Protein AF-A0A5Q4SBD9-F1 (afdb_monomer_lite)

Secondary structure (DSSP, 8-state):
-PPP-EEEEEEE-TT--HHHHHHHHHHHHHHTT--GGGEEEEEEEGGGTT-HHHHHHHHHHT--EEEE-HHHHHTS--SS--HHHHHHHS-S-HHHHHHHTTSPEEEEEEEE-SSEEEEEEEPPP--TT---SS------GGGG---------SS--TT--GGGGTTTSS----SS---TTPSPHHHHHHHHHHGGGTTSPP--HHHHHHHHHHHT--GGG----SSHHHHHHHHHHHS--SSEEEEESS-SHHHHHHHHTT---EEEE--TTTTTPPPGGGS-TT-SEEEEESSBTTTTB---HHHHGGG--TT-EEEEE---

Foldseek 3Di:
DPQWEKEKFKDFDAPDALCQRLVQVCVQCVLLVHDLQSYAEYFFAPVCQVRCNRVSNCVVSVHHYHHDHLVLLQPADFPQFDPVCCVPRNHRDGGRSRRCSVPFAWRAHWDDDPTMIMTMTTDDDPPPPDPDDDDDDDDDPPPPDDDDDDDDDPDDDLPDQPVVVCPPHPDDDPRDDDDPPPDPPVVVVVVVVCPVVVVDDDDCPVVLVVVCVVVVHDSVPDDDDPDVLVVLLCCLQPDPFAEEEEEPPANSSNVVSNVSSVYDYHYHYADVVVLSADQLVSDDPPGQEYEAEACGPPSSDHHDPVRQVSQDDPNHDYHYHDVD

Radius of gyration: 24.55 Å; chains: 1; bounding box: 45×55×68 Å

Sequence (324 aa):
MTRAELVVGVGARPGVPAEEVLGLIRRTLEEAGAAAGDVVELATLDTRADEPGITGAAARLGVPVRSYTAEALAKVPVPHPSTVSLTAVATGSVAEAAALVDGCELLVPKRKSASATCAVARRRPVDVTRASTNGAEPFTMAAMLPPTKHIENAGPDLRHHGDAEVRGLDLTDLAVNVRTGTPPEWLRRRIVASLGSLAAYPDGRSARTAVAGRHGLPEERVLLTAGAAEAFVLIARALPIRRPVVVHPQFTEPEAALRAAGHEVGRVVLSPEDGFRLDPAAVPEDADLVVVGNPTNPTSVLHPAGVLEQLARPGRTLVVDEAF

pLDDT: mean 84.62, std 18.7, range [29.02, 98.69]

Structure (mmCIF, N/CA/C/O backbone):
data_AF-A0A5Q4SBD9-F1
#
_entry.id   AF-A0A5Q4SBD9-F1
#
loop_
_atom_site.group_PDB
_atom_site.id
_atom_site.type_symbol
_atom_site.label_atom_id
_atom_site.label_alt_id
_atom_site.label_comp_id
_atom_site.label_asym_id
_atom_site.label_entity_id
_atom_site.label_seq_id
_atom_site.pdbx_PDB_ins_code
_atom_site.Cartn_x
_atom_site.Cartn_y
_atom_site.Cartn_z
_atom_site.occupancy
_atom_site.B_iso_or_equiv
_atom_site.auth_seq_id
_atom_site.auth_comp_id
_atom_site.auth_asym_id
_atom_site.auth_atom_id
_atom_site.pdbx_PDB_model_num
ATOM 1 N N . MET A 1 1 ? 4.901 -11.567 -36.649 1.00 40.47 1 MET A N 1
ATOM 2 C CA . MET A 1 1 ? 5.548 -10.240 -36.621 1.00 40.47 1 MET A CA 1
ATOM 3 C C . MET A 1 1 ? 5.037 -9.533 -35.383 1.00 40.47 1 MET A C 1
ATOM 5 O O . MET A 1 1 ? 3.831 -9.361 -35.269 1.00 40.47 1 MET A O 1
ATOM 9 N N . THR A 1 2 ? 5.905 -9.256 -34.413 1.00 49.88 2 THR A N 1
ATOM 10 C CA . THR A 1 2 ? 5.555 -8.446 -33.240 1.00 49.88 2 THR A CA 1
ATOM 11 C C . THR A 1 2 ? 5.172 -7.052 -33.724 1.00 49.88 2 THR A C 1
ATOM 13 O O . THR A 1 2 ? 5.904 -6.439 -34.500 1.00 49.88 2 THR A O 1
ATOM 16 N N . ARG A 1 3 ? 3.977 -6.595 -33.351 1.00 59.56 3 ARG A N 1
ATOM 17 C CA . ARG A 1 3 ? 3.486 -5.263 -33.708 1.00 59.56 3 ARG A CA 1
ATOM 18 C C . ARG A 1 3 ? 4.388 -4.223 -33.042 1.00 59.56 3 ARG A C 1
ATOM 20 O O . ARG A 1 3 ? 4.746 -4.401 -31.881 1.00 59.56 3 ARG A O 1
ATOM 27 N N . ALA A 1 4 ? 4.791 -3.183 -33.768 1.00 64.81 4 ALA A N 1
ATOM 28 C CA . ALA A 1 4 ? 5.546 -2.092 -33.164 1.00 64.81 4 ALA A CA 1
ATOM 29 C C . ALA A 1 4 ? 4.630 -1.347 -32.185 1.00 64.81 4 ALA A C 1
ATOM 31 O O . ALA A 1 4 ? 3.551 -0.921 -32.579 1.00 64.81 4 ALA A O 1
ATOM 32 N N . GLU A 1 5 ? 5.044 -1.211 -30.926 1.00 88.00 5 GLU A N 1
ATOM 33 C CA . GLU A 1 5 ? 4.300 -0.434 -29.934 1.00 88.00 5 GLU A CA 1
ATOM 34 C C . GLU A 1 5 ? 4.759 1.026 -29.980 1.00 88.00 5 GLU A C 1
ATOM 36 O O . GLU A 1 5 ? 5.912 1.340 -29.653 1.00 88.00 5 GLU A O 1
ATOM 41 N N . LEU A 1 6 ? 3.868 1.916 -30.420 1.00 93.44 6 LEU A N 1
ATOM 42 C CA . LEU A 1 6 ? 4.141 3.342 -30.558 1.00 93.44 6 LEU A CA 1
ATOM 43 C C . LEU A 1 6 ? 3.428 4.160 -29.485 1.00 93.44 6 LEU A C 1
ATOM 45 O O . LEU A 1 6 ? 2.222 4.032 -29.271 1.00 93.44 6 LEU A O 1
ATOM 49 N N . VAL A 1 7 ? 4.185 5.057 -28.865 1.00 95.12 7 VAL A N 1
ATOM 50 C CA . VAL A 1 7 ? 3.687 6.084 -27.952 1.00 95.12 7 VAL A CA 1
ATOM 51 C C . VAL A 1 7 ? 3.657 7.403 -28.706 1.00 95.12 7 VAL A C 1
ATOM 53 O O . VAL A 1 7 ? 4.641 7.795 -29.342 1.00 95.12 7 VAL A O 1
ATOM 56 N N . VAL A 1 8 ? 2.524 8.098 -28.641 1.00 96.56 8 VAL A N 1
ATOM 57 C CA . VAL A 1 8 ? 2.361 9.397 -29.297 1.00 96.56 8 VAL A CA 1
ATOM 58 C C . VAL A 1 8 ? 2.223 10.481 -28.241 1.00 96.56 8 VAL A C 1
ATOM 60 O O . VAL A 1 8 ? 1.203 10.580 -27.565 1.00 96.56 8 VAL A O 1
ATOM 63 N N . GLY A 1 9 ? 3.248 11.316 -28.105 1.00 96.25 9 GLY A N 1
ATOM 64 C CA . GLY A 1 9 ? 3.217 12.456 -27.202 1.00 96.25 9 GLY A CA 1
ATOM 65 C C . GLY A 1 9 ? 2.515 13.649 -27.843 1.00 96.25 9 GLY A C 1
ATOM 66 O O . GLY A 1 9 ? 2.856 14.049 -28.957 1.00 96.25 9 GLY A O 1
ATOM 67 N N . VAL A 1 10 ? 1.545 14.235 -27.145 1.00 95.50 10 VAL A N 1
ATOM 68 C CA . VAL A 1 10 ? 0.692 15.320 -27.634 1.00 95.50 10 VAL A CA 1
ATOM 69 C C . VAL A 1 10 ? 0.740 16.493 -26.662 1.00 95.50 10 VAL A C 1
ATOM 71 O O . VAL A 1 10 ? 0.522 16.340 -25.468 1.00 95.50 10 VAL A O 1
ATOM 74 N N . GLY A 1 11 ? 0.996 17.692 -27.177 1.00 92.38 11 GLY A N 1
ATOM 75 C CA . GLY A 1 11 ? 0.807 18.942 -26.441 1.00 92.38 11 GLY A CA 1
ATOM 76 C C . GLY A 1 11 ? -0.232 19.803 -27.144 1.00 92.38 11 GLY A C 1
ATOM 77 O O . GLY A 1 11 ? -0.138 19.973 -28.357 1.00 92.38 11 GLY A O 1
ATOM 78 N N . ALA A 1 12 ? -1.188 20.371 -26.413 1.00 90.69 12 ALA A N 1
ATOM 79 C CA . ALA A 1 12 ? -2.288 21.143 -26.989 1.00 90.69 12 ALA A CA 1
ATOM 80 C C . ALA A 1 12 ? -2.563 22.458 -26.249 1.00 90.69 12 ALA A C 1
ATOM 82 O O . ALA A 1 12 ? -2.338 22.587 -25.041 1.00 90.69 12 ALA A O 1
ATOM 83 N N . ARG A 1 13 ? -3.088 23.435 -26.994 1.00 88.25 13 ARG A N 1
ATOM 84 C CA . ARG A 1 13 ? -3.745 24.620 -26.434 1.00 88.25 13 ARG A CA 1
ATOM 85 C C . ARG A 1 13 ? -5.176 24.274 -25.994 1.00 88.25 13 ARG A C 1
ATOM 87 O O . ARG A 1 13 ? -5.779 23.401 -26.619 1.00 88.25 13 ARG A O 1
ATOM 94 N N . PRO A 1 14 ? -5.719 24.965 -24.974 1.00 88.25 14 PRO A N 1
ATOM 95 C CA . PRO A 1 14 ? -7.104 24.774 -24.557 1.00 88.25 14 PRO A CA 1
ATOM 96 C C . PRO A 1 14 ? -8.095 24.980 -25.707 1.00 88.25 14 PRO A C 1
ATOM 98 O O . PRO A 1 14 ? -7.971 25.946 -26.463 1.00 88.25 14 PRO A O 1
ATOM 101 N N . GLY A 1 15 ? -9.080 24.091 -25.819 1.00 87.75 15 GLY A N 1
ATOM 102 C CA . GLY A 1 15 ? -10.140 24.146 -26.824 1.00 87.75 15 GLY A CA 1
ATOM 103 C C . GLY A 1 15 ? -9.740 23.631 -28.208 1.00 87.75 15 GLY A C 1
ATOM 104 O O . GLY A 1 15 ? -10.431 23.935 -29.183 1.00 87.75 15 GLY A O 1
ATOM 105 N N . VAL A 1 16 ? -8.638 22.882 -28.338 1.00 92.94 16 VAL A N 1
ATOM 106 C CA . VAL A 1 16 ? -8.245 22.331 -29.643 1.00 92.94 16 VAL A CA 1
ATOM 107 C C . VAL A 1 16 ? -9.279 21.296 -30.125 1.00 92.94 16 VAL A C 1
ATOM 109 O O . VAL A 1 16 ? -9.681 20.422 -29.355 1.00 92.94 16 VAL A O 1
ATOM 112 N N . PRO A 1 17 ? -9.721 21.330 -31.395 1.00 95.62 17 PRO A N 1
ATOM 113 C CA . PRO A 1 17 ? -10.631 20.315 -31.916 1.00 95.62 17 PRO A CA 1
ATOM 114 C C . PRO A 1 17 ? -9.976 18.929 -31.989 1.00 95.62 17 PRO A C 1
ATOM 116 O O . PRO A 1 17 ? -8.844 18.787 -32.455 1.00 95.62 17 PRO A O 1
ATOM 119 N N . ALA A 1 18 ? -10.721 17.878 -31.632 1.00 94.81 18 ALA A N 1
ATOM 120 C CA . ALA A 1 18 ? -10.229 16.497 -31.701 1.00 94.81 18 ALA A CA 1
ATOM 121 C C . ALA A 1 18 ? -9.796 16.074 -33.115 1.00 94.81 18 ALA A C 1
ATOM 123 O O . ALA A 1 18 ? -8.831 15.329 -33.271 1.00 94.81 18 ALA A O 1
ATOM 124 N N . GLU A 1 19 ? -10.469 16.581 -34.151 1.00 93.88 19 GLU A N 1
ATOM 125 C CA . GLU A 1 19 ? -10.096 16.322 -35.548 1.00 93.88 19 GLU A CA 1
ATOM 126 C C . GLU A 1 19 ? -8.748 16.954 -35.923 1.00 93.88 19 GLU A C 1
ATOM 128 O O . GLU A 1 19 ? -7.995 16.380 -36.710 1.00 93.88 19 GLU A O 1
ATOM 133 N N . GLU A 1 20 ? -8.397 18.104 -35.334 1.00 95.56 20 GLU A N 1
ATOM 134 C CA . GLU A 1 20 ? -7.089 18.726 -35.558 1.00 95.56 20 GLU A CA 1
ATOM 135 C C . GLU A 1 20 ? -5.976 17.870 -34.943 1.00 95.56 20 GLU A C 1
ATOM 137 O O . GLU A 1 20 ? -4.979 17.580 -35.611 1.00 95.56 20 GLU A O 1
ATOM 142 N N . VAL A 1 21 ? -6.173 17.421 -33.697 1.00 96.38 21 VAL A N 1
ATOM 143 C CA . VAL A 1 21 ? -5.231 16.543 -32.987 1.00 96.38 21 VAL A CA 1
ATOM 144 C C . VAL A 1 21 ? -5.076 15.218 -33.731 1.00 96.38 21 VAL A C 1
ATOM 146 O O . VAL A 1 21 ? -3.958 14.818 -34.049 1.00 96.38 21 VAL A O 1
ATOM 149 N N . LEU A 1 22 ? -6.182 14.564 -34.091 1.00 94.69 22 LEU A N 1
ATOM 150 C CA . LEU A 1 22 ? -6.157 13.290 -34.808 1.00 94.69 22 LEU A CA 1
ATOM 151 C C . LEU A 1 22 ? -5.522 13.415 -36.197 1.00 94.69 22 LEU A C 1
ATOM 153 O O . LEU A 1 22 ? -4.744 12.550 -36.603 1.00 94.69 22 LEU A O 1
ATOM 157 N N . GLY A 1 23 ? -5.820 14.495 -36.922 1.00 94.94 23 GLY A N 1
ATOM 158 C CA . GLY A 1 23 ? -5.198 14.780 -38.210 1.00 94.94 23 GLY A CA 1
ATOM 159 C C . GLY A 1 23 ? -3.688 14.986 -38.087 1.00 94.94 23 GLY A C 1
ATOM 160 O O . GLY A 1 23 ? -2.934 14.500 -38.928 1.00 94.94 23 GLY A O 1
ATOM 161 N N . LEU A 1 24 ? -3.233 15.670 -37.032 1.00 96.50 24 LEU A N 1
ATOM 162 C CA . LEU A 1 24 ? -1.808 15.831 -36.749 1.00 96.50 24 LEU A CA 1
ATOM 163 C C . LEU A 1 24 ? -1.140 14.489 -36.418 1.00 96.50 24 LEU A C 1
ATOM 165 O O . LEU A 1 24 ? -0.073 14.206 -36.961 1.00 96.50 24 LEU A O 1
ATOM 169 N N . ILE A 1 25 ? -1.777 13.651 -35.595 1.00 96.81 25 ILE A N 1
ATOM 170 C CA . ILE A 1 25 ? -1.268 12.316 -35.247 1.00 96.81 25 ILE A CA 1
ATOM 171 C C . ILE A 1 25 ? -1.120 11.454 -36.504 1.00 96.81 25 ILE A C 1
ATOM 17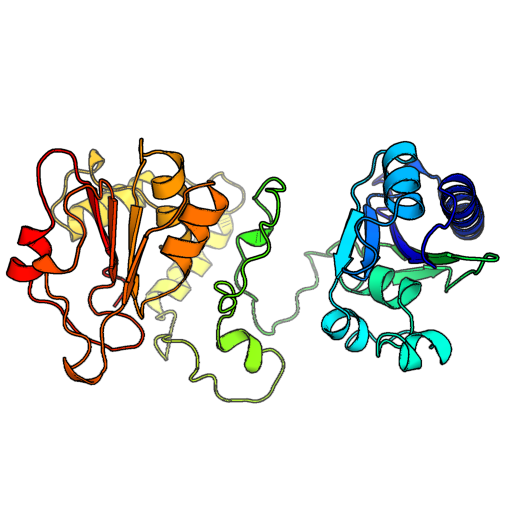3 O O . ILE A 1 25 ? -0.042 10.920 -36.743 1.00 96.81 25 ILE A O 1
ATOM 177 N N . ARG A 1 26 ? -2.160 11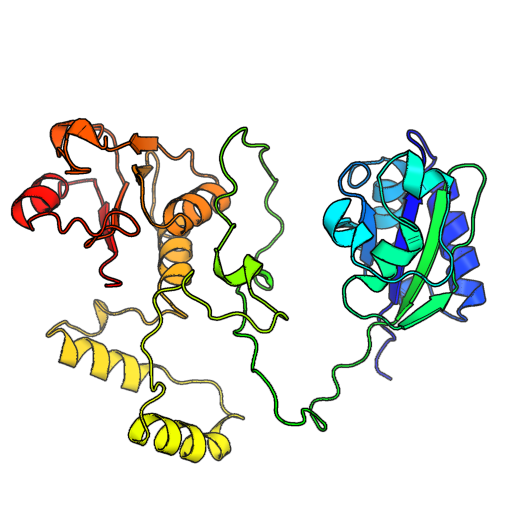.367 -37.346 1.00 94.88 26 ARG A N 1
ATOM 178 C CA . ARG A 1 26 ? -2.138 10.550 -38.574 1.00 94.88 26 ARG A CA 1
ATOM 179 C C . ARG A 1 26 ? -0.994 10.935 -39.508 1.00 94.88 26 ARG A C 1
ATOM 181 O O . ARG A 1 26 ? -0.218 10.065 -39.880 1.00 94.88 26 ARG A O 1
ATOM 188 N N . ARG A 1 27 ? -0.823 12.231 -39.792 1.00 95.56 27 ARG A N 1
ATOM 189 C CA . ARG A 1 27 ? 0.298 12.713 -40.620 1.00 95.56 27 ARG A CA 1
ATOM 190 C C . ARG A 1 27 ? 1.658 12.375 -40.008 1.00 95.56 27 ARG A C 1
ATOM 192 O O . ARG A 1 27 ? 2.570 11.969 -40.714 1.00 95.56 27 ARG A O 1
ATOM 199 N N . THR A 1 28 ? 1.788 12.507 -38.687 1.00 95.25 28 THR A N 1
ATOM 200 C CA . THR A 1 28 ? 3.054 12.214 -37.994 1.00 95.25 28 THR A CA 1
ATOM 201 C C . THR A 1 28 ? 3.366 10.708 -37.995 1.00 95.25 28 THR A C 1
ATOM 203 O O . THR A 1 28 ? 4.529 10.325 -38.080 1.00 95.25 28 THR A O 1
ATOM 206 N N . LEU A 1 29 ? 2.348 9.841 -37.946 1.00 93.62 29 LEU A N 1
ATOM 207 C CA . LEU A 1 29 ? 2.510 8.387 -38.088 1.00 93.62 29 LEU A CA 1
ATOM 208 C C . LEU A 1 29 ? 2.857 7.975 -39.522 1.00 93.62 29 LEU A C 1
ATOM 210 O O . LEU A 1 29 ? 3.700 7.101 -39.708 1.00 93.62 29 LEU A O 1
ATOM 214 N N . GLU A 1 30 ? 2.267 8.627 -40.526 1.00 92.56 30 GLU A N 1
ATOM 215 C CA . GLU A 1 30 ? 2.616 8.418 -41.937 1.00 92.56 30 GLU A CA 1
ATOM 216 C C . GLU A 1 30 ? 4.100 8.726 -42.193 1.00 92.56 30 GLU A C 1
ATOM 218 O O . GLU A 1 30 ? 4.786 7.932 -42.834 1.00 92.56 30 GLU A O 1
ATOM 223 N N . GLU A 1 31 ? 4.634 9.810 -41.613 1.00 91.75 31 GLU A N 1
ATOM 224 C CA . GLU A 1 31 ? 6.074 10.122 -41.650 1.00 91.75 31 GLU A CA 1
ATOM 225 C C . GLU A 1 31 ? 6.936 9.038 -40.979 1.00 91.75 31 GLU A C 1
ATOM 227 O O . GLU A 1 31 ? 8.060 8.784 -41.409 1.00 91.75 31 GLU A O 1
ATOM 232 N N . ALA A 1 32 ? 6.410 8.378 -39.942 1.00 87.75 32 ALA A N 1
ATOM 233 C CA . ALA A 1 32 ? 7.069 7.266 -39.260 1.00 87.75 32 ALA A CA 1
ATOM 234 C C . ALA A 1 32 ? 6.955 5.928 -40.020 1.00 87.75 32 ALA A C 1
ATOM 236 O O . ALA A 1 32 ? 7.507 4.924 -39.565 1.00 87.75 32 ALA A O 1
ATOM 237 N N . GLY A 1 33 ? 6.211 5.884 -41.135 1.00 89.94 33 GLY A N 1
ATOM 238 C CA . GLY A 1 33 ? 5.868 4.648 -41.841 1.00 89.94 33 GLY A CA 1
ATOM 239 C C . GLY A 1 33 ? 4.983 3.703 -41.018 1.00 89.94 33 GLY A C 1
ATOM 240 O O . GLY A 1 33 ? 5.061 2.489 -41.197 1.00 89.94 33 GLY A O 1
ATOM 241 N N . ALA A 1 34 ? 4.188 4.244 -40.091 1.00 90.12 34 ALA A N 1
ATOM 242 C CA . ALA A 1 34 ? 3.402 3.489 -39.120 1.00 90.12 34 ALA A CA 1
ATOM 243 C C . ALA A 1 34 ? 1.892 3.627 -39.342 1.00 90.12 34 ALA A C 1
ATOM 245 O O . ALA A 1 34 ? 1.401 4.649 -39.827 1.00 90.12 34 ALA A O 1
ATOM 246 N N . ALA A 1 35 ? 1.134 2.607 -38.937 1.00 88.50 35 ALA A N 1
ATOM 247 C CA . ALA A 1 35 ? -0.320 2.644 -38.979 1.00 88.50 35 ALA A CA 1
ATOM 248 C C . ALA A 1 35 ? -0.903 3.164 -37.657 1.00 88.50 35 ALA A C 1
ATOM 250 O O . ALA A 1 35 ? -0.328 2.991 -36.585 1.00 88.50 35 ALA A O 1
ATOM 251 N N . ALA A 1 36 ? -2.116 3.725 -37.708 1.00 86.81 36 ALA A N 1
ATOM 252 C CA . ALA A 1 36 ? -2.834 4.181 -36.512 1.00 86.81 36 ALA A CA 1
ATOM 253 C C . ALA A 1 36 ? -2.994 3.086 -35.444 1.00 86.81 36 ALA A C 1
ATOM 255 O O . ALA A 1 36 ? -2.982 3.378 -34.256 1.00 86.81 36 ALA A O 1
ATOM 256 N N . GLY A 1 37 ? -3.113 1.824 -35.863 1.00 86.06 37 GLY A N 1
ATOM 257 C CA . GLY A 1 37 ? -3.241 0.711 -34.931 1.00 86.06 37 GLY A CA 1
ATOM 258 C C . GLY A 1 37 ? -1.939 0.312 -34.225 1.00 86.06 37 GLY A C 1
ATOM 259 O O . GLY A 1 37 ? -1.996 -0.483 -33.296 1.00 86.06 37 GLY A O 1
ATOM 260 N N . ASP A 1 38 ? -0.783 0.824 -34.649 1.00 88.88 38 ASP A N 1
ATOM 261 C CA . ASP A 1 38 ? 0.497 0.598 -33.959 1.00 88.88 38 ASP A CA 1
ATOM 262 C C . ASP A 1 38 ? 0.644 1.506 -32.727 1.00 88.88 38 ASP A C 1
ATOM 264 O O . ASP A 1 38 ? 1.528 1.306 -31.896 1.00 88.88 38 ASP A O 1
ATOM 268 N N . VAL A 1 39 ? -0.245 2.494 -32.580 1.00 93.12 39 VAL A N 1
ATOM 269 C CA . VAL A 1 39 ? -0.323 3.340 -31.391 1.00 93.12 39 VAL A CA 1
ATOM 270 C C . VAL A 1 39 ? -0.932 2.549 -30.242 1.00 93.12 39 VAL A C 1
ATOM 272 O O . VAL A 1 39 ? -2.010 1.976 -30.379 1.00 93.12 39 VAL A O 1
ATOM 275 N N . VAL A 1 40 ? -0.253 2.556 -29.098 1.00 93.19 40 VAL A N 1
ATOM 276 C CA . VAL A 1 40 ? -0.727 1.898 -27.874 1.00 93.19 40 VAL A CA 1
ATOM 277 C C . VAL A 1 40 ? -1.239 2.886 -26.833 1.00 93.19 40 VAL A C 1
ATOM 279 O O . VAL A 1 40 ? -2.044 2.501 -25.992 1.00 93.19 40 VAL A O 1
ATOM 282 N N . GLU A 1 41 ? -0.819 4.153 -26.896 1.00 94.19 41 GLU A N 1
ATOM 283 C CA . GLU A 1 41 ? -1.276 5.216 -25.994 1.00 94.19 41 GLU A CA 1
ATOM 284 C C . GLU A 1 41 ? -0.976 6.618 -26.548 1.00 94.19 41 GLU A C 1
ATOM 286 O O . GLU A 1 41 ? -0.042 6.811 -27.338 1.00 94.19 41 GLU A O 1
ATOM 291 N N . LEU A 1 42 ? -1.756 7.605 -26.094 1.00 96.44 42 LEU A N 1
ATOM 292 C CA . LEU A 1 42 ? -1.403 9.020 -26.202 1.00 96.44 42 LEU A CA 1
ATOM 293 C C . LEU A 1 42 ? -0.821 9.503 -24.874 1.00 96.44 42 LEU A C 1
ATOM 295 O O . LEU A 1 42 ? -1.408 9.255 -23.828 1.00 96.44 42 LEU A O 1
ATOM 299 N N . ALA A 1 43 ? 0.288 10.232 -24.910 1.00 95.31 43 ALA A N 1
ATOM 300 C CA . ALA A 1 43 ? 0.955 10.772 -23.731 1.00 95.31 43 ALA A CA 1
ATOM 301 C C . ALA A 1 43 ? 0.880 12.309 -23.707 1.00 95.31 43 ALA A C 1
ATOM 303 O O . ALA A 1 43 ? 1.091 12.949 -24.734 1.00 95.31 43 ALA A O 1
ATOM 304 N N . THR A 1 44 ? 0.596 12.933 -22.563 1.00 95.06 44 THR A N 1
ATOM 305 C CA . THR A 1 44 ? 0.474 14.403 -22.450 1.00 95.06 44 THR A CA 1
ATOM 306 C C . THR A 1 44 ? 0.873 14.927 -21.062 1.00 95.06 44 THR A C 1
ATOM 308 O O . THR A 1 44 ? 1.229 14.162 -20.167 1.00 95.06 44 THR A O 1
ATOM 311 N N . LEU A 1 45 ? 0.829 16.247 -20.882 1.00 90.44 45 LEU A N 1
ATOM 312 C CA . LEU A 1 45 ? 0.931 16.918 -19.585 1.00 90.44 45 LEU A CA 1
ATOM 313 C C . LEU A 1 45 ? -0.371 16.729 -18.783 1.00 90.44 45 LEU A C 1
ATOM 315 O O . LEU A 1 45 ? -1.456 16.836 -19.349 1.00 90.44 45 LEU A O 1
ATOM 319 N N . ASP A 1 46 ? -0.269 16.506 -17.475 1.00 88.00 46 ASP A N 1
ATOM 320 C CA . ASP A 1 46 ? -1.384 16.362 -16.518 1.00 88.00 46 ASP A CA 1
ATOM 321 C C . ASP A 1 46 ? -2.491 17.413 -16.667 1.00 88.00 46 ASP A C 1
ATOM 323 O O . ASP A 1 46 ? -3.652 17.066 -16.865 1.00 88.00 46 ASP A O 1
ATOM 327 N N . THR A 1 47 ? -2.140 18.695 -16.731 1.00 86.44 47 THR A N 1
ATOM 328 C CA . THR A 1 47 ? -3.089 19.803 -16.932 1.00 86.44 47 THR A CA 1
ATOM 329 C C . THR A 1 47 ? -3.774 19.800 -18.307 1.00 86.44 47 THR A C 1
ATOM 331 O O . THR A 1 47 ? -4.543 20.711 -18.621 1.00 86.44 47 THR A O 1
ATOM 334 N N . ARG A 1 48 ? -3.459 18.835 -19.176 1.00 86.50 48 ARG A N 1
ATOM 335 C CA . ARG A 1 48 ? -4.057 18.616 -20.502 1.00 86.50 48 ARG A CA 1
ATOM 336 C C . ARG A 1 48 ? -4.612 17.199 -20.668 1.00 86.50 48 ARG A C 1
ATOM 338 O O . ARG A 1 48 ? -5.031 16.866 -21.773 1.00 86.50 48 ARG A O 1
ATOM 345 N N . ALA A 1 49 ? -4.628 16.380 -19.615 1.00 84.94 49 ALA A N 1
ATOM 346 C CA . ALA A 1 49 ? -5.135 15.009 -19.669 1.00 84.94 49 ALA A CA 1
ATOM 347 C C . ALA A 1 49 ? -6.607 14.958 -20.113 1.00 84.94 49 ALA A C 1
ATOM 349 O O . ALA A 1 49 ? -6.962 14.144 -20.963 1.00 84.94 49 ALA A O 1
ATOM 350 N N . ASP A 1 50 ? -7.417 15.896 -19.611 1.00 88.31 50 ASP A N 1
ATOM 351 C CA . ASP A 1 50 ? -8.856 15.986 -19.884 1.00 88.31 50 ASP A CA 1
ATOM 352 C C . ASP A 1 50 ? -9.216 16.935 -21.038 1.00 88.31 50 ASP A C 1
ATOM 354 O O . ASP A 1 50 ? -10.394 17.192 -21.292 1.00 88.31 50 ASP A O 1
ATOM 358 N N . GLU A 1 51 ? -8.228 17.464 -21.769 1.00 93.81 51 GLU A N 1
ATOM 359 C CA . GLU A 1 51 ? -8.481 18.361 -22.899 1.00 93.81 51 GLU A CA 1
ATOM 360 C C . GLU A 1 51 ? -9.360 17.645 -23.949 1.00 93.81 51 GLU A C 1
ATOM 362 O O . GLU A 1 51 ? -8.930 16.615 -24.487 1.00 93.81 51 GLU A O 1
ATOM 367 N N . PRO A 1 52 ? -10.560 18.165 -24.296 1.00 91.81 52 PRO A N 1
ATOM 368 C CA . PRO A 1 52 ? -11.511 17.475 -25.176 1.00 91.81 52 PRO A CA 1
ATOM 369 C C . PRO A 1 52 ? -10.933 17.073 -26.536 1.00 91.81 52 PRO A C 1
ATOM 371 O O . PRO A 1 52 ? -11.320 16.054 -27.114 1.00 91.81 52 PRO A O 1
ATOM 374 N N . GLY A 1 53 ? -9.982 17.853 -27.056 1.00 93.50 53 GLY A N 1
ATOM 375 C CA . GLY A 1 53 ? -9.276 17.510 -28.284 1.00 93.50 53 GLY A CA 1
ATOM 376 C C . GLY A 1 53 ? -8.371 16.284 -28.161 1.00 93.50 53 GLY A C 1
ATOM 377 O O . GLY A 1 53 ? -8.302 15.481 -29.091 1.00 93.50 53 GLY A O 1
ATOM 378 N N . ILE A 1 54 ? -7.703 16.104 -27.018 1.00 94.44 54 ILE A N 1
ATOM 379 C CA . ILE A 1 54 ? -6.802 14.970 -26.766 1.00 94.44 54 ILE A CA 1
ATOM 380 C C . ILE A 1 54 ? -7.616 13.715 -26.450 1.00 94.44 54 ILE A C 1
ATOM 382 O O . ILE A 1 54 ? -7.432 12.687 -27.104 1.00 94.44 54 ILE A O 1
ATOM 386 N N . THR A 1 55 ? -8.565 13.804 -25.516 1.00 94.31 55 THR A N 1
ATOM 387 C CA . THR A 1 55 ? -9.436 12.675 -25.149 1.00 94.31 55 THR A CA 1
ATOM 388 C C . THR A 1 55 ? -10.294 12.221 -26.332 1.00 94.31 55 THR A C 1
ATOM 390 O O . THR A 1 55 ? -10.421 11.024 -26.593 1.00 94.31 55 THR A O 1
ATOM 393 N N . GLY A 1 56 ? -10.803 13.164 -27.131 1.00 93.38 56 GLY A N 1
ATOM 394 C CA . GLY A 1 56 ? -11.557 12.874 -28.348 1.00 93.38 56 GLY A CA 1
ATOM 395 C C . GLY A 1 56 ? -10.728 12.223 -29.462 1.00 93.38 56 GLY A C 1
ATOM 396 O O . GLY A 1 56 ? -11.276 11.427 -30.232 1.00 93.38 56 GLY A O 1
ATOM 397 N N . ALA A 1 57 ? -9.431 12.529 -29.567 1.00 95.19 57 ALA A N 1
ATOM 398 C CA . ALA A 1 57 ? -8.524 11.856 -30.499 1.00 95.19 57 ALA A CA 1
ATOM 399 C C . ALA A 1 57 ? -8.156 10.445 -30.011 1.00 95.19 57 ALA A C 1
ATOM 401 O O . ALA A 1 57 ? -8.201 9.501 -30.800 1.00 95.19 57 ALA A O 1
ATOM 402 N N . ALA A 1 58 ? -7.877 10.287 -28.712 1.00 93.31 58 ALA A N 1
ATOM 403 C CA . ALA A 1 58 ? -7.590 8.997 -28.082 1.00 93.31 58 ALA A CA 1
ATOM 404 C C . ALA A 1 58 ? -8.755 8.009 -28.248 1.00 93.31 58 ALA A C 1
ATOM 406 O O . ALA A 1 58 ? -8.558 6.879 -28.692 1.00 93.31 58 ALA A O 1
ATOM 407 N N . ALA A 1 59 ? -9.987 8.473 -28.011 1.00 92.62 59 ALA A N 1
ATOM 408 C CA . ALA A 1 59 ? -11.198 7.676 -28.189 1.00 92.62 59 ALA A CA 1
ATOM 409 C C . ALA A 1 59 ? -11.375 7.176 -29.635 1.00 92.62 59 ALA A C 1
ATOM 411 O O . ALA A 1 59 ? -11.747 6.025 -29.847 1.00 92.62 59 ALA A O 1
ATOM 412 N N . ARG A 1 60 ? -11.064 8.008 -30.641 1.00 94.00 60 ARG A N 1
ATOM 413 C CA . ARG A 1 60 ? -11.124 7.619 -32.065 1.00 94.00 60 ARG A CA 1
ATOM 414 C C . ARG A 1 60 ? -10.021 6.636 -32.468 1.00 94.00 60 ARG A C 1
ATOM 416 O O . ARG A 1 60 ? -10.204 5.891 -33.426 1.00 94.00 60 ARG A O 1
ATOM 423 N N . LEU A 1 61 ? -8.884 6.658 -31.774 1.00 89.50 61 LEU A N 1
ATOM 424 C CA . LEU A 1 61 ? -7.783 5.708 -31.957 1.00 89.50 61 LEU A CA 1
ATOM 425 C C . LEU A 1 61 ? -7.981 4.416 -31.146 1.00 89.50 61 LEU A C 1
ATOM 427 O O . LEU A 1 61 ? -7.329 3.420 -31.440 1.00 89.50 61 LEU A O 1
ATOM 431 N N . GLY A 1 62 ? -8.888 4.415 -30.163 1.00 92.31 62 GLY A N 1
ATOM 432 C CA . GLY A 1 62 ? -9.137 3.273 -29.282 1.00 92.31 62 GLY A CA 1
ATOM 433 C C . GLY A 1 62 ? -8.021 3.036 -28.261 1.00 92.31 62 GLY A C 1
ATOM 434 O O . GLY A 1 62 ? -7.822 1.900 -27.838 1.00 92.31 62 GLY A O 1
ATOM 435 N N . VAL A 1 63 ? -7.286 4.086 -27.884 1.00 93.25 63 VAL A N 1
ATOM 436 C CA . VAL A 1 63 ? -6.116 4.008 -26.992 1.00 93.25 63 VAL A CA 1
ATOM 437 C C . VAL A 1 63 ? -6.310 4.880 -25.747 1.00 93.25 63 VAL A C 1
ATOM 439 O O . VAL A 1 63 ? -7.035 5.876 -25.810 1.00 93.25 63 VAL A O 1
ATOM 442 N N . PRO A 1 64 ? -5.682 4.543 -24.607 1.00 93.19 64 PRO A N 1
ATOM 443 C CA . PRO A 1 64 ? -5.725 5.377 -23.410 1.00 93.19 64 PRO A CA 1
ATOM 444 C C . PRO A 1 64 ? -4.938 6.687 -23.577 1.00 93.19 64 PRO A C 1
ATOM 446 O O . PRO A 1 64 ? -4.018 6.785 -24.394 1.00 93.19 64 PRO A O 1
ATOM 449 N N . VAL A 1 65 ? -5.280 7.675 -22.744 1.00 93.06 65 VAL A N 1
ATOM 450 C CA . VAL A 1 65 ? -4.449 8.860 -22.495 1.00 93.06 65 VAL A CA 1
ATOM 451 C C . VAL A 1 65 ? -3.664 8.630 -21.209 1.00 93.06 65 VAL A C 1
ATOM 453 O O . VAL A 1 65 ? -4.249 8.366 -20.159 1.00 93.06 65 VAL A O 1
ATOM 456 N N . ARG A 1 66 ? -2.343 8.747 -21.286 1.00 93.62 66 ARG A N 1
ATOM 457 C CA . ARG A 1 66 ? -1.431 8.783 -20.147 1.00 93.62 66 ARG A CA 1
ATOM 458 C C . ARG A 1 66 ? -0.958 10.217 -19.940 1.00 93.62 66 ARG A C 1
ATOM 460 O O . ARG A 1 66 ? -0.624 10.917 -20.894 1.00 93.62 66 ARG A O 1
ATOM 467 N N . SER A 1 67 ? -0.922 10.661 -18.693 1.00 89.88 67 SER A N 1
ATOM 468 C CA . SER A 1 67 ? -0.498 12.013 -18.352 1.00 89.88 67 SER A CA 1
ATOM 469 C C . SER A 1 67 ? 0.663 12.017 -17.373 1.00 89.88 67 SER A C 1
ATOM 471 O O . SER A 1 67 ? 0.734 11.168 -16.487 1.00 89.88 67 SER A O 1
ATOM 473 N N . TYR A 1 68 ? 1.535 13.008 -17.507 1.00 87.56 68 TYR A N 1
ATOM 474 C CA . TYR A 1 68 ? 2.722 13.181 -16.677 1.00 87.56 68 TYR A CA 1
ATOM 475 C C . TYR A 1 68 ? 2.772 14.593 -16.103 1.00 87.56 68 TYR A C 1
ATOM 477 O O . TYR A 1 68 ? 2.305 15.538 -16.740 1.00 87.56 68 TYR A O 1
ATOM 485 N N . THR A 1 69 ? 3.366 14.745 -14.921 1.00 87.88 69 THR A N 1
ATOM 486 C CA . THR A 1 69 ? 3.543 16.062 -14.303 1.00 87.88 69 THR A CA 1
ATOM 487 C C . THR A 1 69 ? 4.555 16.903 -15.073 1.00 87.88 69 THR A C 1
ATOM 489 O O . THR A 1 69 ? 5.463 16.376 -15.724 1.00 87.88 69 THR A O 1
ATOM 492 N N . ALA A 1 70 ? 4.439 18.228 -14.971 1.00 82.12 70 ALA A N 1
ATOM 493 C CA . ALA A 1 70 ? 5.427 19.146 -15.542 1.00 82.12 70 ALA A CA 1
ATOM 494 C C . ALA A 1 70 ? 6.856 18.825 -15.065 1.00 82.12 70 ALA A C 1
ATOM 496 O O . ALA A 1 70 ? 7.791 18.852 -15.863 1.00 82.12 70 ALA A O 1
ATOM 497 N N . GLU A 1 71 ? 7.011 18.454 -13.790 1.00 78.50 71 GLU A N 1
ATOM 498 C CA . GLU A 1 71 ? 8.295 18.068 -13.201 1.00 78.50 71 GLU A CA 1
ATOM 499 C C . GLU A 1 71 ? 8.869 16.793 -13.837 1.00 78.50 71 GLU A C 1
ATOM 501 O O . GLU A 1 71 ? 10.046 16.758 -14.197 1.00 78.50 71 GLU A O 1
ATOM 506 N N . ALA A 1 72 ? 8.041 15.761 -14.036 1.00 78.69 72 ALA A N 1
ATOM 507 C CA . ALA A 1 72 ? 8.465 14.535 -14.705 1.00 78.69 72 ALA A CA 1
ATOM 508 C C . ALA A 1 72 ? 8.905 14.819 -16.149 1.00 78.69 72 ALA A C 1
ATOM 510 O O . ALA A 1 72 ? 9.969 14.373 -16.573 1.00 78.69 72 ALA A O 1
ATOM 511 N N . LEU A 1 73 ? 8.137 15.633 -16.883 1.00 85.44 73 LEU A N 1
ATOM 512 C CA . LEU A 1 73 ? 8.467 16.018 -18.257 1.00 85.44 73 LEU A CA 1
ATOM 513 C C . LEU A 1 73 ? 9.706 16.920 -18.355 1.00 85.44 73 LEU A C 1
ATOM 515 O O . LEU A 1 73 ? 10.371 16.926 -19.389 1.00 85.44 73 LEU A O 1
ATOM 519 N N . ALA A 1 74 ? 10.020 17.706 -17.324 1.00 80.50 74 ALA A N 1
ATOM 520 C CA . ALA A 1 74 ? 11.204 18.565 -17.299 1.00 80.50 74 ALA A CA 1
ATOM 521 C C . ALA A 1 74 ? 12.513 17.766 -17.165 1.00 80.50 74 ALA A C 1
ATOM 523 O O . ALA A 1 74 ? 13.551 18.212 -17.652 1.00 80.50 74 ALA A O 1
ATOM 524 N N . LYS A 1 75 ? 12.458 16.577 -16.549 1.00 80.44 75 LYS A N 1
ATOM 525 C CA . LYS A 1 75 ? 13.611 15.678 -16.366 1.00 80.44 75 LYS A CA 1
ATOM 526 C C . LYS A 1 75 ? 13.978 14.900 -17.635 1.00 80.44 75 LYS A C 1
ATOM 528 O O . LYS A 1 75 ? 15.062 14.327 -17.696 1.00 80.44 75 LYS A O 1
ATOM 533 N N . VAL A 1 76 ? 13.108 14.880 -18.648 1.00 81.75 76 VAL A N 1
ATOM 534 C CA . VAL A 1 76 ? 13.333 14.136 -19.895 1.00 81.75 76 VAL A CA 1
ATOM 535 C C . VAL A 1 76 ? 14.199 14.954 -20.861 1.00 81.75 76 VAL A C 1
ATOM 537 O O . VAL A 1 76 ? 13.776 16.031 -21.295 1.00 81.75 76 VAL A O 1
ATOM 540 N N . PRO A 1 77 ? 15.382 14.455 -21.272 1.00 76.81 77 PRO A N 1
ATOM 541 C CA . PRO A 1 77 ? 16.166 15.095 -22.319 1.00 76.81 77 PRO A CA 1
ATOM 542 C C . PRO A 1 77 ? 15.402 15.052 -23.643 1.00 76.81 77 PRO A C 1
ATOM 544 O O . PRO A 1 77 ? 15.145 13.983 -24.197 1.00 76.81 77 PRO A O 1
ATOM 547 N N . VAL A 1 78 ? 15.042 16.222 -24.167 1.00 78.31 78 VAL A N 1
ATOM 548 C CA . VAL A 1 78 ? 14.342 16.339 -25.451 1.00 78.31 78 VAL A CA 1
ATOM 549 C C . VAL A 1 78 ? 15.281 16.883 -26.527 1.00 78.31 78 VAL A C 1
ATOM 551 O O . VAL A 1 78 ? 15.977 17.870 -26.287 1.00 78.31 78 VAL A O 1
ATOM 554 N N . PRO A 1 79 ? 15.290 16.299 -27.737 1.00 71.75 79 PRO A N 1
ATOM 555 C CA . PRO A 1 79 ? 16.191 16.740 -28.799 1.00 71.75 79 PRO A CA 1
ATOM 556 C C . PRO A 1 79 ? 15.808 18.104 -29.394 1.00 71.75 79 PRO A C 1
ATOM 558 O O . PRO A 1 79 ? 16.669 18.779 -29.951 1.00 71.75 79 PRO A O 1
ATOM 561 N N . HIS A 1 80 ? 14.546 18.541 -29.257 1.00 67.25 80 HIS A N 1
ATOM 562 C CA . HIS A 1 80 ? 14.073 19.819 -29.809 1.00 67.25 80 HIS A CA 1
ATOM 563 C C . HIS A 1 80 ? 13.285 20.647 -28.781 1.00 67.25 80 HIS A C 1
ATOM 565 O O . HIS A 1 80 ? 12.047 20.713 -28.827 1.00 67.25 80 HIS A O 1
ATOM 571 N N . PRO A 1 81 ? 13.978 21.329 -27.855 1.00 65.62 81 PRO A N 1
ATOM 572 C CA . PRO A 1 81 ? 13.318 22.169 -26.868 1.00 65.62 81 PRO A CA 1
ATOM 573 C C . PRO A 1 81 ? 12.497 23.309 -27.510 1.00 65.62 81 PRO A C 1
ATOM 575 O O . PRO A 1 81 ? 12.716 23.743 -28.639 1.00 65.62 81 PRO A O 1
ATOM 578 N N . SER A 1 82 ? 11.497 23.781 -26.777 1.00 58.66 82 SER A N 1
ATOM 579 C CA . SER A 1 82 ? 10.468 24.749 -27.136 1.00 58.66 82 SER A CA 1
ATOM 580 C C . SER A 1 82 ? 10.439 25.818 -26.053 1.00 58.66 82 SER A C 1
ATOM 582 O O . SER A 1 82 ? 9.993 25.571 -24.933 1.00 58.66 82 SER A O 1
ATOM 584 N N . THR A 1 83 ? 10.876 27.027 -26.398 1.00 49.47 83 THR A N 1
ATOM 585 C CA . THR A 1 83 ? 10.882 28.183 -25.488 1.00 49.47 83 THR A CA 1
ATOM 586 C C . THR A 1 83 ? 9.487 28.496 -24.943 1.00 49.47 83 THR A C 1
ATOM 588 O O . THR A 1 83 ? 9.342 28.778 -23.763 1.00 49.47 83 THR A O 1
ATOM 591 N N . VAL A 1 84 ? 8.441 28.331 -25.760 1.00 58.06 84 VAL A N 1
ATOM 592 C CA . VAL A 1 84 ? 7.036 28.522 -25.353 1.00 58.06 84 VAL A CA 1
ATOM 593 C C . VAL A 1 84 ? 6.610 27.533 -24.258 1.00 58.06 84 VAL A C 1
ATOM 595 O O . VAL A 1 84 ? 5.872 27.902 -23.349 1.00 58.06 84 VAL A O 1
ATOM 598 N N . SER A 1 85 ? 7.074 26.282 -24.324 1.00 56.00 85 SER A N 1
ATOM 599 C CA . SER A 1 85 ? 6.760 25.253 -23.319 1.00 56.00 85 SER A CA 1
ATOM 600 C C . SER A 1 85 ? 7.563 25.460 -22.034 1.00 56.00 85 SER A C 1
ATOM 602 O O . SER A 1 85 ? 7.016 25.304 -20.945 1.00 56.00 85 SER A O 1
ATOM 604 N N . LEU A 1 86 ? 8.817 25.904 -22.160 1.00 50.62 86 LEU A N 1
ATOM 605 C CA . LEU A 1 86 ? 9.667 26.258 -21.023 1.00 50.62 86 LEU A CA 1
ATOM 606 C C . LEU A 1 86 ? 9.075 27.423 -20.224 1.00 50.62 86 LEU A C 1
ATOM 608 O O . LEU A 1 86 ? 9.067 27.380 -19.001 1.00 50.62 86 LEU A O 1
ATOM 612 N N . THR A 1 87 ? 8.524 28.437 -20.896 1.00 42.16 87 THR A N 1
ATOM 613 C CA . THR A 1 87 ? 7.913 29.591 -20.220 1.00 42.16 87 THR A CA 1
ATOM 614 C C . THR A 1 87 ? 6.541 29.276 -19.620 1.00 42.16 87 THR A C 1
ATOM 616 O O . THR A 1 87 ? 6.219 29.792 -18.557 1.00 42.16 87 THR A O 1
ATOM 619 N N . ALA A 1 88 ? 5.720 28.452 -20.279 1.00 53.09 88 ALA A N 1
ATOM 620 C CA . ALA A 1 88 ? 4.343 28.211 -19.840 1.00 53.09 88 ALA A CA 1
ATOM 621 C C . ALA A 1 88 ? 4.211 27.120 -18.766 1.00 53.09 88 ALA A C 1
ATOM 623 O O . ALA A 1 88 ? 3.318 27.198 -17.929 1.00 53.09 88 ALA A O 1
ATOM 624 N N . VAL A 1 89 ? 5.048 26.080 -18.830 1.00 55.19 89 VAL A N 1
ATOM 625 C CA . VAL A 1 89 ? 4.906 24.861 -18.011 1.00 55.19 89 VAL A CA 1
ATOM 626 C C . VAL A 1 89 ? 6.259 24.264 -17.602 1.00 55.19 89 VAL A C 1
ATOM 628 O O . VAL A 1 89 ? 6.328 23.093 -17.248 1.00 55.19 89 VAL A O 1
ATOM 631 N N . ALA A 1 90 ? 7.346 25.043 -17.679 1.00 54.81 90 ALA A N 1
ATOM 632 C CA . ALA A 1 90 ? 8.691 24.654 -17.240 1.00 54.81 90 ALA A CA 1
ATOM 633 C C . ALA A 1 90 ? 9.247 23.341 -17.841 1.00 54.81 90 ALA A C 1
ATOM 635 O O . ALA A 1 90 ? 10.171 22.754 -17.287 1.00 54.81 90 ALA A O 1
ATOM 636 N N . THR A 1 91 ? 8.748 22.896 -19.003 1.00 57.25 91 THR A N 1
ATOM 637 C CA . THR A 1 91 ? 9.289 21.736 -19.740 1.00 57.25 91 THR A CA 1
ATOM 638 C C . THR A 1 91 ? 9.839 22.140 -21.103 1.00 57.25 91 THR A C 1
ATOM 640 O O . THR A 1 91 ? 9.263 22.968 -21.813 1.00 57.25 91 THR A O 1
ATOM 643 N N . GLY A 1 92 ? 10.947 21.504 -21.499 1.00 56.75 92 GLY A N 1
ATOM 644 C CA . GLY A 1 92 ? 11.566 21.665 -22.809 1.00 56.75 92 GLY A CA 1
ATOM 645 C C . GLY A 1 92 ? 10.606 21.386 -23.965 1.00 56.75 92 GLY A C 1
ATOM 646 O O . GLY A 1 92 ? 10.687 22.055 -24.980 1.00 56.75 92 GLY A O 1
ATOM 647 N N . SER A 1 93 ? 9.671 20.441 -23.864 1.00 78.06 93 SER A N 1
ATOM 648 C CA . SER A 1 93 ? 8.725 20.126 -24.946 1.00 78.06 93 SER A CA 1
ATOM 649 C C . SER A 1 93 ? 7.687 19.135 -24.436 1.00 78.06 93 SER A C 1
ATOM 651 O O . SER A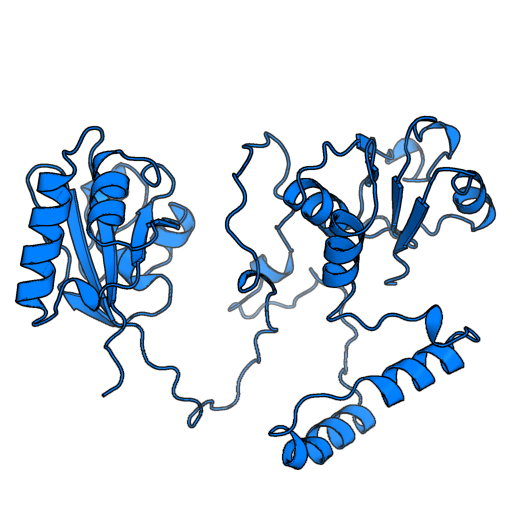 1 93 ? 8.044 17.991 -24.199 1.00 78.06 93 SER A O 1
ATOM 653 N N . VAL A 1 94 ? 6.411 19.520 -24.315 1.00 83.12 94 VAL A N 1
ATOM 654 C CA . VAL A 1 94 ? 5.368 18.591 -23.825 1.00 83.12 94 VAL A CA 1
ATOM 655 C C . VAL A 1 94 ? 5.273 17.346 -24.712 1.00 83.12 94 VAL A C 1
ATOM 657 O O . VAL A 1 94 ? 5.346 16.238 -24.202 1.00 83.12 94 VAL A O 1
ATOM 660 N N . ALA A 1 95 ? 5.180 17.514 -26.035 1.00 87.38 95 ALA A N 1
ATOM 661 C CA . ALA A 1 95 ? 5.005 16.391 -26.956 1.00 87.38 95 ALA A CA 1
ATOM 662 C C . ALA A 1 95 ? 6.201 15.423 -26.963 1.00 87.38 95 ALA A C 1
ATOM 664 O O . ALA A 1 95 ? 6.014 14.217 -26.882 1.00 87.38 95 ALA A O 1
ATOM 665 N N . GLU A 1 96 ? 7.438 15.921 -27.043 1.00 87.38 96 GLU A N 1
ATOM 666 C CA . GLU A 1 96 ? 8.609 15.029 -27.087 1.00 87.38 96 GLU A CA 1
ATOM 667 C C . GLU A 1 96 ? 8.927 14.442 -25.720 1.00 87.38 96 GLU A C 1
ATOM 669 O O . GLU A 1 96 ? 9.230 13.258 -25.651 1.00 87.38 96 GLU A O 1
ATOM 674 N N . ALA A 1 97 ? 8.820 15.230 -24.645 1.00 87.00 97 ALA A N 1
ATOM 675 C CA . ALA A 1 97 ? 9.053 14.720 -23.302 1.00 87.00 97 ALA A CA 1
ATOM 676 C C . ALA A 1 97 ? 8.043 13.620 -22.976 1.00 87.00 97 ALA A C 1
ATOM 678 O O . ALA A 1 97 ? 8.453 12.544 -22.562 1.00 87.00 97 ALA A O 1
ATOM 679 N N . ALA A 1 98 ? 6.753 13.847 -23.252 1.00 89.69 98 ALA A N 1
ATOM 680 C CA . ALA A 1 98 ? 5.698 12.872 -22.993 1.00 89.69 98 ALA A CA 1
ATOM 681 C C . ALA A 1 98 ? 5.869 11.587 -23.819 1.00 89.69 98 ALA A C 1
ATOM 683 O O . ALA A 1 98 ? 5.628 10.502 -23.304 1.00 89.69 98 ALA A O 1
ATOM 684 N N . ALA A 1 99 ? 6.331 11.687 -25.071 1.00 91.12 99 ALA A N 1
ATOM 685 C CA . ALA A 1 99 ? 6.633 10.510 -25.887 1.00 91.12 99 ALA A CA 1
ATOM 686 C C . ALA A 1 99 ? 7.858 9.720 -25.382 1.00 91.12 99 ALA A C 1
ATOM 688 O O . ALA A 1 99 ? 7.986 8.535 -25.676 1.00 91.12 99 ALA A O 1
ATOM 689 N N . LEU A 1 100 ? 8.774 10.370 -24.656 1.00 89.00 100 LEU A N 1
ATOM 690 C CA . LEU A 1 100 ? 10.077 9.822 -24.274 1.00 89.00 100 LEU A CA 1
ATOM 691 C C . LEU A 1 100 ? 10.195 9.395 -22.806 1.00 89.00 100 LEU A C 1
ATOM 693 O O . LEU A 1 100 ? 11.192 8.751 -22.485 1.00 89.00 100 LEU A O 1
ATOM 697 N N . VAL A 1 101 ? 9.223 9.722 -21.938 1.00 82.75 101 VAL A N 1
ATOM 698 C CA . VAL A 1 101 ? 9.319 9.517 -20.472 1.00 82.75 101 VAL A CA 1
ATOM 699 C C . VAL A 1 101 ? 9.800 8.114 -20.104 1.00 82.75 101 VAL A C 1
ATOM 701 O O . VAL A 1 101 ? 10.704 7.975 -19.286 1.00 82.75 101 VAL A O 1
ATOM 704 N N . ASP A 1 102 ? 9.267 7.084 -20.762 1.00 80.44 102 ASP A N 1
ATOM 705 C CA . ASP A 1 102 ? 9.551 5.681 -20.438 1.00 80.44 102 ASP A CA 1
ATOM 706 C C . ASP A 1 102 ? 10.772 5.118 -21.206 1.00 80.44 102 ASP A C 1
ATOM 708 O O . ASP A 1 102 ? 10.848 3.927 -21.503 1.00 80.44 102 ASP A O 1
ATOM 712 N N . GLY A 1 103 ? 11.726 5.970 -21.599 1.00 79.50 103 GLY A N 1
ATOM 713 C CA . GLY A 1 103 ? 12.948 5.548 -22.300 1.00 79.50 103 GLY A CA 1
ATOM 714 C C . GLY A 1 103 ? 12.713 5.066 -23.738 1.00 79.50 103 GLY A C 1
ATOM 715 O O . GLY A 1 103 ? 13.491 4.266 -24.270 1.00 79.50 103 GLY A O 1
ATOM 716 N N . CYS A 1 104 ? 11.632 5.533 -24.367 1.00 85.06 104 CYS A N 1
ATOM 717 C CA . CYS A 1 104 ? 11.295 5.208 -25.750 1.00 85.06 104 CYS A CA 1
ATOM 718 C C . CYS A 1 104 ? 12.321 5.785 -26.744 1.00 85.06 104 CYS A C 1
ATOM 720 O O . CYS A 1 104 ? 13.055 6.730 -26.461 1.00 85.06 104 CYS A O 1
ATOM 722 N N . GLU A 1 105 ? 12.373 5.216 -27.944 1.00 88.94 105 GLU A N 1
ATOM 723 C CA . GLU A 1 105 ? 13.171 5.736 -29.053 1.00 88.94 105 GLU A CA 1
ATOM 724 C C . GLU A 1 105 ? 12.337 6.725 -29.874 1.00 88.94 105 GLU A C 1
ATOM 726 O O . GLU A 1 105 ? 11.310 6.348 -30.434 1.00 88.94 105 GLU A O 1
ATOM 731 N N . LEU A 1 106 ? 12.769 7.984 -29.976 1.00 90.00 106 LEU A N 1
ATOM 732 C CA . LEU A 1 106 ? 12.078 8.974 -30.803 1.00 90.00 106 LEU A CA 1
ATOM 733 C C . LEU A 1 106 ? 12.179 8.596 -32.288 1.00 90.00 106 LEU A C 1
ATOM 735 O O . LEU A 1 106 ? 13.274 8.571 -32.842 1.00 90.00 106 LEU A O 1
ATOM 739 N N . LEU A 1 107 ? 11.038 8.366 -32.939 1.00 91.25 107 LEU A N 1
ATOM 740 C CA . LEU A 1 107 ? 10.970 8.109 -34.380 1.00 91.25 107 LEU A CA 1
ATOM 741 C C . LEU A 1 107 ? 10.737 9.396 -35.164 1.00 91.25 107 LEU A C 1
ATOM 743 O O . LEU A 1 107 ? 11.410 9.660 -36.157 1.00 91.25 107 LEU A O 1
ATOM 747 N N . VAL A 1 108 ? 9.776 10.203 -34.708 1.00 91.81 108 VAL A N 1
ATOM 748 C CA . VAL A 1 108 ? 9.426 11.472 -35.346 1.00 91.81 108 VAL A CA 1
ATOM 749 C C . VAL A 1 108 ? 9.436 12.573 -34.291 1.00 91.81 108 VAL A C 1
ATOM 751 O O . VAL A 1 108 ? 8.609 12.554 -33.373 1.00 91.81 108 VAL A O 1
ATOM 754 N N . PRO A 1 109 ? 10.357 13.546 -34.411 1.00 89.62 109 PRO A N 1
ATOM 755 C CA . PRO A 1 109 ? 10.373 14.725 -33.561 1.00 89.62 109 PRO A CA 1
ATOM 756 C C . PRO A 1 109 ? 9.114 15.573 -33.679 1.00 89.62 109 PRO A C 1
ATOM 758 O O . PRO A 1 109 ? 8.344 15.447 -34.632 1.00 89.62 109 PRO A O 1
ATOM 761 N N . LYS A 1 110 ? 8.953 16.516 -32.749 1.00 90.00 110 LYS A N 1
ATOM 762 C CA . LYS A 1 110 ? 7.754 17.353 -32.645 1.00 90.00 110 LYS A CA 1
ATOM 763 C C . LYS A 1 110 ? 7.333 17.968 -33.988 1.00 90.00 110 LYS A C 1
ATOM 765 O O . LYS A 1 110 ? 8.020 18.826 -34.542 1.00 90.00 110 LYS A O 1
ATOM 770 N N . ARG A 1 111 ? 6.143 17.604 -34.458 1.00 92.00 111 ARG A N 1
ATOM 771 C CA . ARG A 1 111 ? 5.369 18.308 -35.488 1.00 92.00 111 ARG A CA 1
ATOM 772 C C . ARG A 1 111 ? 4.352 19.223 -34.830 1.00 92.00 111 ARG A C 1
ATOM 774 O O . ARG A 1 111 ? 3.974 19.016 -33.678 1.00 92.00 111 ARG A O 1
ATOM 781 N N . LYS A 1 112 ? 3.934 20.266 -35.543 1.00 92.25 112 LYS A N 1
ATOM 782 C CA . LYS A 1 112 ? 3.021 21.294 -35.032 1.00 92.25 112 LYS A CA 1
ATOM 783 C C . LYS A 1 112 ? 1.840 21.466 -35.985 1.00 92.25 112 LYS A C 1
ATOM 785 O O . LYS A 1 112 ? 2.023 21.432 -37.199 1.00 92.25 112 LYS A O 1
ATOM 790 N N . SER A 1 113 ? 0.655 21.672 -35.432 1.00 91.00 113 SER A N 1
ATOM 791 C CA . SER A 1 113 ? -0.500 22.261 -36.108 1.00 91.00 113 SER A CA 1
ATOM 792 C C . SER A 1 113 ? -0.702 23.701 -35.615 1.00 91.00 113 SER A C 1
ATOM 794 O O . SER A 1 113 ? 0.200 24.281 -35.004 1.00 91.00 113 SER A O 1
ATOM 796 N N . ALA A 1 114 ? -1.871 24.293 -35.877 1.00 86.69 114 ALA A N 1
ATOM 797 C CA . ALA A 1 114 ? -2.203 25.628 -35.385 1.00 86.69 114 ALA A CA 1
ATOM 798 C C . ALA A 1 114 ? -2.265 25.675 -33.846 1.00 86.69 114 ALA A C 1
ATOM 800 O O . ALA A 1 114 ? -1.807 26.646 -33.233 1.00 86.69 114 ALA A O 1
ATOM 801 N N . SER A 1 115 ? -2.790 24.610 -33.232 1.00 89.50 115 SER A N 1
ATOM 802 C CA . SER A 1 115 ? -3.103 24.565 -31.801 1.00 89.50 115 SER A CA 1
ATOM 803 C C . SER A 1 115 ? -2.572 23.332 -31.065 1.00 89.50 115 SER A C 1
ATOM 805 O O . SER A 1 115 ? -2.722 23.255 -29.846 1.00 89.50 115 SER A O 1
ATOM 807 N N . ALA A 1 116 ? -1.919 22.391 -31.751 1.00 93.31 116 ALA A N 1
ATOM 808 C CA . ALA A 1 116 ? -1.366 21.180 -31.152 1.00 93.31 116 ALA A CA 1
ATOM 809 C C . ALA A 1 116 ? 0.048 20.856 -31.650 1.00 93.31 116 ALA A C 1
ATOM 811 O O . ALA A 1 116 ? 0.548 21.384 -32.643 1.00 93.31 116 ALA A O 1
ATOM 812 N N . THR A 1 117 ? 0.712 19.968 -30.924 1.00 93.25 117 THR A N 1
ATOM 813 C CA . THR A 1 117 ? 2.034 19.430 -31.222 1.00 93.25 117 THR A CA 1
ATOM 814 C C . THR A 1 117 ? 2.036 17.931 -30.970 1.00 93.25 117 THR A C 1
ATOM 816 O O . THR A 1 117 ? 1.363 17.476 -30.050 1.00 93.25 117 THR A O 1
ATOM 819 N N . CYS A 1 118 ? 2.761 17.176 -31.790 1.00 94.88 118 CYS A N 1
ATOM 820 C CA . CYS A 1 118 ? 2.765 15.715 -31.779 1.00 94.88 118 CYS A CA 1
ATOM 821 C C . CYS A 1 118 ? 4.185 15.192 -32.000 1.00 94.88 118 CYS A C 1
ATOM 823 O O . CYS A 1 118 ? 4.881 15.692 -32.882 1.00 94.88 118 CYS A O 1
ATOM 825 N N . ALA A 1 119 ? 4.605 14.189 -31.238 1.00 95.19 119 ALA A N 1
ATOM 826 C CA . ALA A 1 119 ? 5.843 13.443 -31.445 1.00 95.19 119 ALA A CA 1
ATOM 827 C C . ALA A 1 119 ? 5.551 11.941 -31.346 1.00 95.19 119 ALA A C 1
ATOM 829 O O . ALA A 1 119 ? 4.658 11.536 -30.603 1.00 95.19 119 ALA A O 1
ATOM 830 N N . VAL A 1 120 ? 6.290 11.121 -32.091 1.00 95.75 120 VAL A N 1
ATOM 831 C CA . VAL A 1 120 ? 6.089 9.663 -32.126 1.00 95.75 120 VAL A CA 1
ATOM 832 C C . VAL A 1 120 ? 7.356 8.983 -31.641 1.00 95.75 120 VAL A C 1
ATOM 834 O O . VAL A 1 120 ? 8.438 9.234 -32.178 1.00 95.75 120 VAL A O 1
ATOM 837 N N . ALA A 1 121 ? 7.215 8.098 -30.662 1.00 94.06 121 ALA A N 1
ATOM 838 C CA . ALA A 1 121 ? 8.300 7.284 -30.144 1.00 94.06 121 ALA A CA 1
ATOM 839 C C . ALA A 1 121 ? 7.924 5.798 -30.152 1.00 94.06 121 ALA A C 1
ATOM 841 O O . ALA A 1 121 ? 6.755 5.426 -30.065 1.00 94.06 121 ALA A O 1
ATOM 842 N N . ARG A 1 122 ? 8.931 4.938 -30.277 1.00 92.50 122 ARG A N 1
ATOM 843 C CA . ARG A 1 122 ? 8.802 3.484 -30.233 1.00 92.50 122 ARG A CA 1
ATOM 844 C C . ARG A 1 122 ? 9.239 2.981 -28.869 1.00 92.50 122 ARG A C 1
ATOM 846 O O . ARG A 1 122 ? 10.338 3.311 -28.418 1.00 92.50 122 ARG A O 1
ATOM 853 N N . ARG A 1 123 ? 8.436 2.120 -28.247 1.00 88.25 123 ARG A N 1
ATOM 854 C CA . ARG A 1 123 ? 8.896 1.377 -27.070 1.00 88.25 123 ARG A CA 1
ATOM 855 C C . ARG A 1 123 ? 10.024 0.443 -27.483 1.00 88.25 123 ARG A C 1
ATOM 857 O O . ARG A 1 123 ? 9.882 -0.337 -28.427 1.00 88.25 123 ARG A O 1
ATOM 864 N N . ARG A 1 124 ? 11.158 0.520 -26.790 1.00 73.94 124 ARG A N 1
ATOM 865 C CA . ARG A 1 124 ? 12.223 -0.461 -26.995 1.00 73.94 124 ARG A CA 1
ATOM 866 C C . ARG A 1 124 ? 11.721 -1.813 -26.485 1.00 73.94 124 ARG A C 1
ATOM 868 O O . ARG A 1 124 ? 11.261 -1.871 -25.345 1.00 73.94 124 ARG A O 1
ATOM 875 N N . PRO A 1 125 ? 11.794 -2.891 -27.283 1.00 55.72 125 PRO A N 1
ATOM 876 C CA . PRO A 1 125 ? 11.574 -4.220 -26.742 1.00 55.72 125 PRO A CA 1
ATOM 877 C C . PRO A 1 125 ? 12.601 -4.446 -25.632 1.00 55.72 125 PRO A C 1
ATOM 879 O O . PRO A 1 125 ? 13.793 -4.199 -25.824 1.00 55.72 125 PRO A O 1
ATOM 882 N N . VAL A 1 126 ? 12.131 -4.864 -24.459 1.00 47.88 126 VAL A N 1
ATOM 883 C CA . VAL A 1 126 ? 13.008 -5.211 -23.340 1.00 47.88 126 VAL A CA 1
ATOM 884 C C . VAL A 1 126 ? 13.827 -6.430 -23.766 1.00 47.88 126 VAL A C 1
ATOM 886 O O . VAL A 1 126 ? 13.310 -7.544 -23.832 1.00 47.88 126 VAL A O 1
ATOM 889 N N . ASP A 1 127 ? 15.097 -6.217 -24.113 1.00 38.88 127 ASP A N 1
ATOM 890 C CA . ASP A 1 127 ? 16.027 -7.296 -24.432 1.00 38.88 127 ASP A CA 1
ATOM 891 C C . ASP A 1 127 ? 16.503 -7.946 -23.128 1.00 38.88 127 ASP A C 1
ATOM 893 O O . ASP A 1 127 ? 17.411 -7.470 -22.444 1.00 38.88 127 ASP A O 1
ATOM 897 N N . VAL A 1 128 ? 15.850 -9.049 -22.770 1.00 39.09 128 VAL A N 1
ATOM 898 C CA . VAL A 1 128 ? 16.101 -9.811 -21.538 1.00 39.09 128 VAL A CA 1
ATOM 899 C C . VAL A 1 128 ? 17.482 -10.487 -21.510 1.00 39.09 128 VAL A C 1
ATOM 901 O O . VAL A 1 128 ? 17.851 -11.073 -20.496 1.00 39.09 128 VAL A O 1
ATOM 904 N N . THR A 1 129 ? 18.272 -10.415 -22.591 1.00 33.25 129 THR A N 1
ATOM 905 C CA . THR A 1 129 ? 19.548 -11.143 -22.713 1.00 33.25 129 THR A CA 1
ATOM 906 C C . THR A 1 129 ? 20.806 -10.319 -22.416 1.00 33.25 129 THR A C 1
ATOM 908 O O . THR A 1 129 ? 21.904 -10.875 -22.378 1.00 33.25 129 THR A O 1
ATOM 911 N N . ARG A 1 130 ? 20.683 -9.013 -22.131 1.00 31.34 130 ARG A N 1
ATOM 912 C CA . ARG A 1 130 ? 21.834 -8.123 -21.870 1.00 31.34 130 ARG A CA 1
ATOM 913 C C . ARG A 1 130 ? 21.692 -7.216 -20.641 1.00 31.34 130 ARG A C 1
ATOM 915 O O . ARG A 1 130 ? 22.229 -6.111 -20.616 1.00 31.34 130 ARG A O 1
ATOM 922 N N . ALA A 1 131 ? 21.052 -7.705 -19.580 1.00 31.31 131 ALA A N 1
ATOM 923 C CA . ALA A 1 131 ? 21.142 -7.079 -18.262 1.00 31.31 131 ALA A CA 1
ATOM 924 C C . ALA A 1 131 ? 22.532 -7.341 -17.652 1.00 31.31 131 ALA A C 1
ATOM 926 O O . ALA A 1 131 ? 22.757 -8.303 -16.918 1.00 31.31 131 ALA A O 1
ATOM 927 N N . SER A 1 132 ? 23.488 -6.489 -18.020 1.00 31.12 132 SER A N 1
ATOM 928 C CA . SER A 1 132 ? 24.763 -6.372 -17.324 1.00 31.12 132 SER A CA 1
ATOM 929 C C . SER A 1 132 ? 24.504 -5.866 -15.905 1.00 31.12 132 SER A C 1
ATOM 931 O O . SER A 1 132 ? 23.691 -4.974 -15.682 1.00 31.12 132 SER A O 1
ATOM 933 N N . THR A 1 133 ? 25.203 -6.475 -14.959 1.00 36.38 133 THR A N 1
ATOM 934 C CA . THR A 1 133 ? 25.202 -6.211 -13.521 1.00 36.38 133 THR A CA 1
ATOM 935 C C . THR A 1 133 ? 25.233 -4.718 -13.179 1.00 36.38 133 THR A C 1
ATOM 937 O O . THR A 1 133 ? 26.271 -4.087 -13.357 1.00 36.38 133 THR A O 1
ATOM 940 N N . ASN A 1 134 ? 24.121 -4.177 -12.678 1.00 31.45 134 ASN A N 1
ATOM 941 C CA . ASN A 1 134 ? 24.067 -3.160 -11.621 1.00 31.45 134 ASN A CA 1
ATOM 942 C C . ASN A 1 134 ? 22.605 -2.914 -11.213 1.00 31.45 134 ASN A C 1
ATOM 944 O O . ASN A 1 134 ? 21.773 -2.644 -12.067 1.00 31.45 134 ASN A O 1
ATOM 948 N N . GLY A 1 135 ? 22.335 -3.026 -9.907 1.00 34.53 135 GLY A N 1
ATOM 949 C CA . GLY A 1 135 ? 21.143 -2.510 -9.219 1.00 34.53 135 GLY A CA 1
ATOM 950 C C . GLY A 1 135 ? 19.787 -2.987 -9.742 1.00 34.53 135 GLY A C 1
ATOM 951 O O . GLY A 1 135 ? 19.178 -2.331 -10.576 1.00 34.53 135 GLY A O 1
ATOM 952 N N . ALA A 1 136 ? 19.278 -4.099 -9.213 1.00 33.19 136 ALA A N 1
ATOM 953 C CA . ALA A 1 136 ? 17.897 -4.505 -9.449 1.00 33.19 136 ALA A CA 1
ATOM 954 C C . ALA A 1 136 ? 16.924 -3.521 -8.767 1.00 33.19 136 ALA A C 1
ATOM 956 O O . ALA A 1 136 ? 16.885 -3.448 -7.540 1.00 33.19 136 ALA A O 1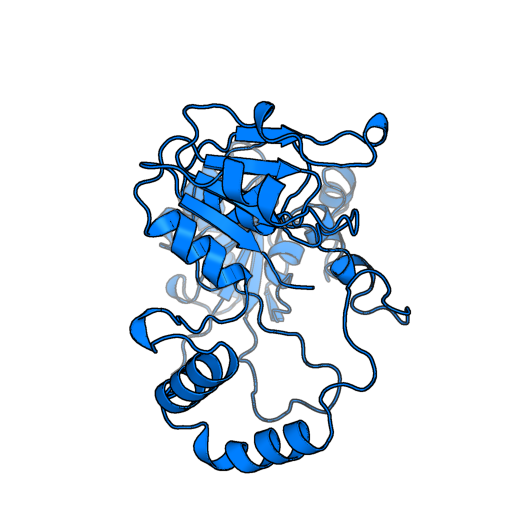
ATOM 957 N N . GLU A 1 137 ? 16.134 -2.798 -9.562 1.00 31.11 137 GLU A N 1
ATOM 958 C CA . GLU A 1 137 ? 14.889 -2.151 -9.125 1.00 31.11 137 GLU A CA 1
ATOM 959 C C . GLU A 1 137 ? 13.919 -3.225 -8.584 1.00 31.11 137 GLU A C 1
ATOM 961 O O . GLU A 1 137 ? 13.712 -4.246 -9.254 1.00 31.11 137 GLU A O 1
ATOM 966 N N . PRO A 1 138 ? 13.297 -3.053 -7.404 1.00 32.66 138 PRO A N 1
ATOM 967 C CA . PRO A 1 138 ? 12.205 -3.919 -6.992 1.00 32.66 138 PRO A CA 1
ATOM 968 C C . PRO A 1 138 ? 10.932 -3.601 -7.790 1.00 32.66 138 PRO A C 1
ATOM 970 O O . PRO A 1 138 ? 10.560 -2.446 -7.991 1.00 32.66 138 PRO A O 1
ATOM 973 N N . PHE A 1 139 ? 10.246 -4.661 -8.222 1.00 30.45 139 PHE A N 1
ATOM 974 C CA . PHE A 1 139 ? 8.907 -4.628 -8.811 1.00 30.45 139 PHE A CA 1
ATOM 975 C C . PHE A 1 139 ? 7.969 -3.708 -8.011 1.00 30.45 139 PHE A C 1
ATOM 977 O O . PHE A 1 139 ? 7.630 -4.008 -6.868 1.00 30.45 139 PHE A O 1
ATOM 984 N N . THR A 1 140 ? 7.498 -2.619 -8.619 1.00 35.03 140 THR A N 1
ATOM 985 C CA . THR A 1 140 ? 6.426 -1.788 -8.056 1.00 35.03 140 THR A CA 1
ATOM 986 C C . THR A 1 140 ? 5.070 -2.283 -8.566 1.00 35.03 140 THR A C 1
ATOM 988 O O . THR A 1 140 ? 4.851 -2.423 -9.769 1.00 35.03 140 THR A O 1
ATOM 991 N N . MET A 1 141 ? 4.126 -2.510 -7.648 1.00 35.06 141 MET A N 1
ATOM 992 C CA . MET A 1 141 ? 2.746 -2.973 -7.898 1.00 35.06 141 MET A CA 1
ATOM 993 C C . MET A 1 141 ? 1.872 -2.028 -8.753 1.00 35.06 141 MET A C 1
ATOM 995 O O . MET A 1 141 ? 0.708 -2.331 -9.018 1.00 35.06 141 MET A O 1
ATOM 999 N N . ALA A 1 142 ? 2.416 -0.908 -9.240 1.00 37.81 142 ALA A N 1
ATOM 1000 C CA . ALA A 1 142 ? 1.701 0.078 -10.051 1.00 37.81 142 ALA A CA 1
ATOM 1001 C C . ALA A 1 142 ? 1.145 -0.489 -11.376 1.00 37.81 142 ALA A C 1
ATOM 1003 O O . ALA A 1 142 ? 0.225 0.085 -11.952 1.00 37.81 142 ALA A O 1
ATOM 1004 N N . ALA A 1 143 ? 1.659 -1.629 -11.851 1.00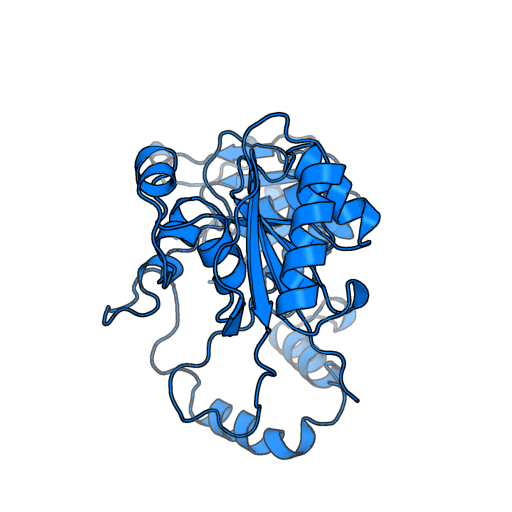 32.59 143 ALA A N 1
ATOM 1005 C CA . ALA A 1 143 ? 1.274 -2.227 -13.129 1.00 32.59 143 ALA A CA 1
ATOM 1006 C C . ALA A 1 143 ? -0.001 -3.104 -13.101 1.00 32.59 143 ALA A C 1
ATOM 1008 O O . ALA A 1 143 ? -0.403 -3.587 -14.158 1.00 32.59 143 ALA A O 1
ATOM 1009 N N . MET A 1 144 ? -0.650 -3.332 -11.946 1.00 29.02 144 MET A N 1
ATOM 1010 C CA . MET A 1 144 ? -1.787 -4.277 -11.838 1.00 29.02 144 MET A CA 1
ATOM 1011 C C . MET A 1 144 ? -3.140 -3.671 -11.419 1.00 29.02 144 MET A C 1
ATOM 1013 O O . MET A 1 144 ? -4.057 -4.415 -11.072 1.00 29.02 144 MET A O 1
ATOM 1017 N N . LEU A 1 145 ? -3.320 -2.347 -11.456 1.00 34.41 145 LEU A N 1
ATOM 1018 C CA . LEU A 1 145 ? -4.579 -1.714 -11.035 1.00 34.41 145 LEU A CA 1
ATOM 1019 C C . LEU A 1 145 ? -5.360 -1.117 -12.225 1.00 34.41 145 LEU A C 1
ATOM 1021 O O . LEU A 1 145 ? -4.776 -0.377 -13.016 1.00 34.41 145 LEU A O 1
ATOM 1025 N N . PRO A 1 146 ? -6.674 -1.402 -12.371 1.00 30.58 146 PRO A N 1
ATOM 1026 C CA . PRO A 1 146 ? -7.526 -0.693 -13.326 1.00 30.58 146 PRO A CA 1
ATOM 1027 C C . PRO A 1 146 ? -7.657 0.790 -12.931 1.00 30.58 146 PRO A C 1
ATOM 1029 O O . PRO A 1 146 ? -7.539 1.116 -11.747 1.00 30.58 146 PRO A O 1
ATOM 1032 N N . PRO A 1 147 ? -7.919 1.699 -13.889 1.00 36.78 147 PRO A N 1
ATOM 1033 C CA . PRO A 1 147 ? -7.950 3.132 -13.622 1.00 36.78 147 PRO A CA 1
ATOM 1034 C C . PRO A 1 147 ? -9.140 3.484 -12.721 1.00 36.78 147 PRO A C 1
ATOM 1036 O O . PRO A 1 147 ? -10.294 3.455 -13.148 1.00 36.78 147 PRO A O 1
ATOM 1039 N N . THR A 1 148 ? -8.870 3.825 -11.464 1.00 38.75 148 THR A N 1
ATOM 1040 C CA . THR A 1 148 ? -9.845 4.442 -10.557 1.00 38.75 148 THR A CA 1
ATOM 1041 C C . THR A 1 148 ? -9.728 5.959 -10.618 1.00 38.75 148 THR A C 1
ATOM 1043 O O . THR A 1 148 ? -8.623 6.499 -10.630 1.00 38.75 148 THR A O 1
ATOM 1046 N N . LYS A 1 149 ? -10.882 6.642 -10.657 1.00 32.56 149 LYS A N 1
ATOM 1047 C CA . LYS A 1 149 ? -11.004 8.107 -10.630 1.00 32.56 149 LYS A CA 1
ATOM 1048 C C . LYS A 1 149 ? -10.115 8.695 -9.532 1.00 32.56 149 LYS A C 1
ATOM 1050 O O . LYS A 1 149 ? -10.336 8.421 -8.355 1.00 32.56 149 LYS A O 1
ATOM 1055 N N . HIS A 1 150 ? -9.152 9.526 -9.919 1.00 37.47 150 HIS A N 1
ATOM 1056 C CA . HIS A 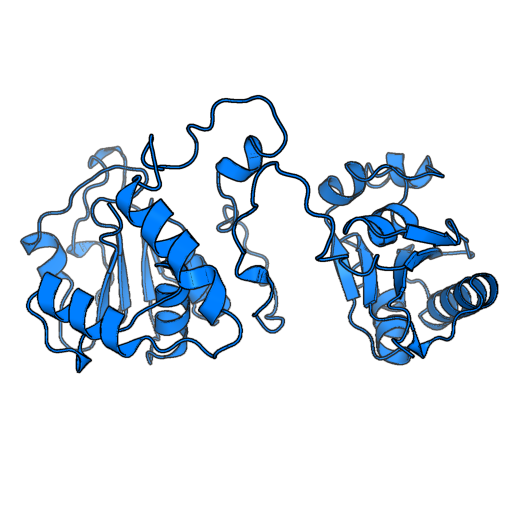1 150 ? -8.445 10.379 -8.977 1.00 37.47 150 HIS A CA 1
ATOM 1057 C C . HIS A 1 150 ? -9.451 11.369 -8.382 1.00 37.47 150 HIS A C 1
ATOM 1059 O O . HIS A 1 150 ? -9.937 12.265 -9.066 1.00 37.47 150 HIS A O 1
ATOM 1065 N N . ILE A 1 151 ? -9.802 11.171 -7.114 1.00 39.88 151 ILE A N 1
ATOM 1066 C CA . ILE A 1 151 ? -10.419 12.216 -6.303 1.00 39.88 151 ILE A CA 1
ATOM 1067 C C . ILE A 1 151 ? -9.261 13.111 -5.861 1.00 39.88 151 ILE A C 1
ATOM 1069 O O . ILE A 1 151 ? -8.399 12.663 -5.100 1.00 39.88 151 ILE A O 1
ATOM 1073 N N . GLU A 1 152 ? -9.205 14.337 -6.386 1.00 38.84 152 GLU A N 1
ATOM 1074 C CA . GLU A 1 152 ? -8.291 15.373 -5.898 1.00 38.84 152 GLU A CA 1
ATOM 1075 C C . GLU A 1 152 ? -8.474 15.513 -4.383 1.00 38.84 152 GLU A C 1
ATOM 1077 O O . GLU A 1 152 ? -9.563 15.818 -3.899 1.00 38.84 152 GLU A O 1
ATOM 1082 N N . ASN A 1 153 ? -7.414 15.250 -3.621 1.00 41.28 153 ASN A N 1
ATOM 1083 C CA . ASN A 1 153 ? -7.412 15.414 -2.175 1.00 41.28 153 ASN A CA 1
ATOM 1084 C C . ASN A 1 153 ? -6.366 16.466 -1.812 1.00 41.28 153 ASN A C 1
ATOM 1086 O O . ASN A 1 153 ? -5.190 16.297 -2.118 1.00 41.28 153 ASN A O 1
ATOM 1090 N N . ALA A 1 154 ? -6.793 17.520 -1.116 1.00 47.22 154 ALA A N 1
ATOM 1091 C CA . ALA A 1 154 ? -5.961 18.612 -0.601 1.00 47.22 154 ALA A CA 1
ATOM 1092 C C . ALA A 1 154 ? -5.061 18.190 0.590 1.00 47.22 154 ALA A C 1
ATOM 1094 O O . ALA A 1 154 ? -4.900 18.933 1.555 1.00 47.22 154 ALA A O 1
ATOM 1095 N N . GLY A 1 155 ? -4.519 16.968 0.561 1.00 56.62 155 GLY A N 1
ATOM 1096 C CA . GLY A 1 155 ? -3.707 16.373 1.623 1.00 56.62 155 GLY A CA 1
ATOM 1097 C C . GLY A 1 155 ? -2.315 15.943 1.142 1.00 56.62 155 GLY A C 1
ATOM 1098 O O . GLY A 1 155 ? -2.021 16.049 -0.046 1.00 56.62 155 GLY A O 1
ATOM 1099 N N . PRO A 1 156 ? -1.455 15.457 2.055 1.00 64.88 156 PRO A N 1
ATOM 1100 C CA . PRO A 1 156 ? -0.121 14.964 1.710 1.00 64.88 156 PRO A CA 1
ATOM 1101 C C . PRO A 1 156 ? -0.187 13.805 0.704 1.00 64.88 156 PRO A C 1
ATOM 1103 O O . PRO A 1 156 ? -1.123 13.000 0.748 1.00 64.88 156 PRO A O 1
ATOM 1106 N N . ASP A 1 157 ? 0.812 13.714 -0.183 1.00 79.62 157 ASP A N 1
ATOM 1107 C CA . ASP A 1 157 ? 0.930 12.604 -1.132 1.00 79.62 157 ASP A CA 1
ATOM 1108 C C . ASP A 1 157 ? 1.227 11.304 -0.381 1.00 79.62 157 ASP A C 1
ATOM 1110 O O . ASP A 1 157 ? 2.339 11.060 0.082 1.00 79.62 157 ASP A O 1
ATOM 1114 N N . LEU A 1 158 ? 0.204 10.459 -0.265 1.00 79.56 158 LEU A N 1
ATOM 1115 C CA . LEU A 1 158 ? 0.294 9.174 0.422 1.00 79.56 158 LEU A CA 1
ATOM 1116 C C . LEU A 1 158 ? 1.194 8.167 -0.307 1.00 79.56 158 LEU A C 1
ATOM 1118 O O . LEU A 1 158 ? 1.530 7.146 0.286 1.00 79.56 158 LEU A O 1
ATOM 1122 N N . ARG A 1 159 ? 1.560 8.427 -1.570 1.00 76.19 159 ARG A N 1
ATOM 1123 C CA . ARG A 1 159 ? 2.420 7.552 -2.382 1.00 76.19 159 ARG A CA 1
ATOM 1124 C C . ARG A 1 159 ? 3.891 7.955 -2.349 1.00 76.19 159 ARG A C 1
ATOM 1126 O O . ARG A 1 159 ? 4.708 7.283 -2.977 1.00 76.19 159 ARG A O 1
ATOM 1133 N N . HIS A 1 160 ? 4.232 9.049 -1.669 1.00 76.19 160 HIS A N 1
ATOM 1134 C CA . HIS A 1 160 ? 5.625 9.452 -1.536 1.00 76.19 160 HIS A CA 1
ATOM 1135 C C . HIS A 1 160 ? 6.358 8.510 -0.581 1.00 76.19 160 HIS A C 1
ATOM 1137 O O . HIS A 1 160 ? 5.960 8.344 0.573 1.00 76.19 160 HIS A O 1
ATOM 1143 N N . HIS A 1 161 ? 7.452 7.924 -1.060 1.00 74.31 161 HIS A N 1
ATOM 1144 C CA . HIS A 1 161 ? 8.379 7.125 -0.266 1.00 74.31 161 HIS A CA 1
ATOM 1145 C C . HIS A 1 161 ? 9.758 7.778 -0.335 1.00 74.31 161 HIS A C 1
ATOM 1147 O O . HIS A 1 161 ? 10.202 8.181 -1.409 1.00 74.31 161 HIS A O 1
ATOM 1153 N N . GLY A 1 162 ? 10.432 7.912 0.809 1.00 71.50 162 GLY A N 1
ATOM 1154 C CA . GLY A 1 162 ? 11.658 8.707 0.889 1.00 71.50 162 GLY A CA 1
ATOM 1155 C C . GLY A 1 162 ? 12.840 8.142 0.088 1.00 71.50 162 GLY A C 1
ATOM 1156 O O . GLY A 1 162 ? 13.718 8.903 -0.307 1.00 71.50 162 GLY A O 1
ATOM 1157 N N . ASP A 1 163 ? 12.849 6.844 -0.237 1.00 75.31 163 ASP A N 1
ATOM 1158 C CA . ASP A 1 163 ? 13.860 6.249 -1.125 1.00 75.31 163 ASP A CA 1
ATOM 1159 C C . ASP A 1 163 ? 13.811 6.838 -2.543 1.00 75.31 163 ASP A C 1
ATOM 1161 O O . ASP A 1 163 ? 14.825 6.869 -3.239 1.00 75.31 163 ASP A O 1
ATOM 1165 N N . ALA A 1 164 ? 12.659 7.363 -2.976 1.00 76.50 164 ALA A N 1
ATOM 1166 C CA . ALA A 1 164 ? 12.537 8.046 -4.260 1.00 76.50 164 ALA A CA 1
ATOM 1167 C C . ALA A 1 164 ? 13.495 9.246 -4.391 1.00 76.50 164 ALA A C 1
ATOM 1169 O O . ALA A 1 164 ? 13.884 9.589 -5.506 1.00 76.50 164 ALA A O 1
ATOM 1170 N N . GLU A 1 165 ? 13.905 9.860 -3.276 1.00 75.06 165 GLU A N 1
ATOM 1171 C CA . GLU A 1 165 ? 14.776 11.043 -3.255 1.00 75.06 165 GLU A CA 1
ATOM 1172 C C . GLU A 1 165 ? 16.266 10.708 -3.429 1.00 75.06 165 GLU A C 1
ATOM 1174 O O . GLU A 1 165 ? 17.054 11.583 -3.788 1.00 75.06 165 GLU A O 1
ATOM 1179 N N . VAL A 1 166 ? 16.664 9.450 -3.213 1.00 76.38 166 VAL A N 1
ATOM 1180 C CA . VAL A 1 166 ? 18.068 9.005 -3.312 1.00 76.38 166 VAL A CA 1
ATOM 1181 C C . VAL A 1 166 ? 18.350 8.147 -4.549 1.00 76.38 166 VAL A C 1
ATOM 1183 O O . VAL A 1 166 ? 19.512 7.890 -4.871 1.00 76.38 166 VAL A O 1
ATOM 1186 N N . ARG A 1 167 ? 17.315 7.714 -5.284 1.00 73.75 167 ARG A N 1
ATOM 1187 C CA . ARG A 1 167 ? 17.476 6.870 -6.481 1.00 73.75 167 ARG A CA 1
ATOM 1188 C C . ARG A 1 167 ? 18.329 7.545 -7.555 1.00 73.75 167 ARG A C 1
ATOM 1190 O O . ARG A 1 167 ? 18.093 8.684 -7.947 1.00 73.75 167 ARG A O 1
ATOM 1197 N N . GLY A 1 168 ? 19.292 6.790 -8.086 1.00 73.44 168 GLY A N 1
ATOM 1198 C CA . GLY A 1 168 ? 20.171 7.241 -9.170 1.00 73.44 168 GLY A CA 1
ATOM 1199 C C . GLY A 1 168 ? 21.250 8.242 -8.743 1.00 73.44 168 GLY A C 1
ATOM 1200 O O . GLY A 1 168 ? 21.962 8.758 -9.604 1.00 73.44 168 GLY A O 1
ATOM 1201 N N . LEU A 1 169 ? 21.387 8.500 -7.441 1.00 75.62 169 LEU A N 1
ATOM 1202 C CA . LEU A 1 169 ? 22.402 9.373 -6.862 1.00 75.62 169 LEU A CA 1
ATOM 1203 C C . LEU A 1 169 ? 23.395 8.548 -6.033 1.00 75.62 169 LEU A C 1
ATOM 1205 O O . LEU A 1 169 ? 23.045 7.505 -5.485 1.00 75.62 169 LEU A O 1
ATOM 1209 N N . ASP A 1 170 ? 24.636 9.023 -5.923 1.00 86.06 170 ASP A N 1
ATOM 1210 C CA . ASP A 1 170 ? 25.656 8.428 -5.047 1.00 86.06 170 ASP A CA 1
ATOM 1211 C C . ASP A 1 170 ? 25.455 8.910 -3.601 1.00 86.06 170 ASP A C 1
ATOM 1213 O O . ASP A 1 170 ? 26.243 9.682 -3.054 1.00 86.06 170 ASP A O 1
ATOM 1217 N N . LEU A 1 171 ? 24.312 8.541 -3.018 1.00 84.94 171 LEU A N 1
ATOM 1218 C CA . LEU A 1 171 ? 23.905 8.920 -1.669 1.00 84.94 171 LEU A CA 1
ATOM 1219 C C . LEU A 1 171 ? 23.672 7.679 -0.809 1.00 84.94 171 LEU A C 1
ATOM 1221 O O . LEU A 1 171 ? 23.201 6.644 -1.277 1.00 84.94 171 LEU A O 1
ATOM 1225 N N . THR A 1 172 ? 23.965 7.805 0.483 1.00 83.50 172 THR A N 1
ATOM 1226 C CA . THR A 1 172 ? 23.585 6.796 1.474 1.00 83.50 172 THR A CA 1
ATOM 1227 C C . THR A 1 172 ? 22.091 6.909 1.762 1.00 83.50 172 THR A C 1
ATOM 1229 O O . THR A 1 172 ? 21.642 7.926 2.290 1.00 83.50 172 THR A O 1
ATOM 1232 N N . ASP A 1 173 ? 21.336 5.854 1.460 1.00 82.69 173 ASP A N 1
ATOM 1233 C CA . ASP A 1 173 ? 19.906 5.778 1.758 1.00 82.69 173 ASP A CA 1
ATOM 1234 C C . ASP A 1 173 ? 19.665 5.533 3.257 1.00 82.69 173 ASP A C 1
ATOM 1236 O O . ASP A 1 173 ? 20.005 4.478 3.796 1.00 82.69 173 ASP A O 1
ATOM 1240 N N . LEU A 1 174 ? 19.089 6.536 3.925 1.00 84.94 174 LEU A N 1
ATOM 1241 C CA . LEU A 1 174 ? 18.583 6.463 5.301 1.00 84.94 174 LEU A CA 1
ATOM 1242 C C . LEU A 1 174 ? 17.066 6.705 5.361 1.00 84.94 174 LEU A C 1
ATOM 1244 O O . LEU A 1 174 ? 16.516 6.924 6.439 1.00 84.94 174 LEU A O 1
ATOM 1248 N N . ALA A 1 175 ? 16.399 6.718 4.206 1.00 83.19 175 ALA A N 1
ATOM 1249 C CA . ALA A 1 175 ? 14.983 7.027 4.078 1.00 83.19 175 ALA A CA 1
ATOM 1250 C C . ALA A 1 175 ? 14.094 5.779 4.193 1.00 83.19 175 ALA A C 1
ATOM 1252 O O . ALA A 1 175 ? 12.892 5.899 4.441 1.00 83.19 175 ALA A O 1
ATOM 1253 N N . VAL A 1 176 ? 14.677 4.583 4.054 1.00 83.12 176 VAL A N 1
ATOM 1254 C CA . VAL A 1 176 ? 13.991 3.299 4.245 1.00 83.12 176 VAL A CA 1
ATOM 1255 C C . VAL A 1 176 ? 14.667 2.422 5.290 1.00 83.12 176 VAL A C 1
ATOM 1257 O O . VAL A 1 176 ? 15.888 2.347 5.414 1.00 83.12 176 VAL A O 1
ATOM 1260 N N . ASN A 1 177 ? 13.840 1.682 6.023 1.00 86.25 177 ASN A N 1
ATOM 1261 C CA . ASN A 1 177 ? 14.290 0.788 7.081 1.00 86.25 177 ASN A CA 1
ATOM 1262 C C . ASN A 1 177 ? 14.625 -0.596 6.506 1.00 86.25 177 ASN A C 1
ATOM 1264 O O . ASN A 1 177 ? 13.831 -1.532 6.594 1.00 86.25 177 ASN A O 1
ATOM 1268 N N . VAL A 1 178 ? 15.806 -0.730 5.903 1.00 85.75 178 VAL A N 1
ATOM 1269 C CA . VAL A 1 178 ? 16.299 -2.004 5.357 1.00 85.75 178 VAL A CA 1
ATOM 1270 C C . VAL A 1 178 ? 17.442 -2.568 6.191 1.00 85.75 178 VAL A C 1
ATOM 1272 O O . VAL A 1 178 ? 18.338 -1.860 6.651 1.00 85.75 178 VAL A O 1
ATOM 1275 N N . ARG A 1 179 ? 17.441 -3.889 6.386 1.00 83.75 179 ARG A N 1
ATOM 1276 C CA . ARG A 1 179 ? 18.511 -4.560 7.127 1.00 83.75 179 ARG A CA 1
ATOM 1277 C C . ARG A 1 179 ? 19.792 -4.605 6.291 1.00 83.75 179 ARG A C 1
ATOM 1279 O O . ARG A 1 179 ? 19.807 -5.174 5.198 1.00 83.75 179 ARG A O 1
ATOM 1286 N N . THR A 1 180 ? 20.889 -4.097 6.844 1.00 84.25 180 THR A N 1
ATOM 1287 C CA . THR A 1 180 ? 22.219 -4.177 6.224 1.00 84.25 180 THR A CA 1
ATOM 1288 C C . THR A 1 180 ? 22.725 -5.622 6.135 1.00 84.25 180 THR A C 1
ATOM 1290 O O . THR A 1 180 ? 22.335 -6.497 6.913 1.00 84.25 180 THR A O 1
ATOM 1293 N N . GLY A 1 181 ? 23.593 -5.899 5.157 1.00 82.62 181 GLY A N 1
ATOM 1294 C CA . GLY A 1 181 ? 24.167 -7.238 4.964 1.00 82.62 181 GLY A CA 1
ATOM 1295 C C . GLY A 1 181 ? 23.164 -8.297 4.485 1.00 82.62 181 GLY A C 1
ATOM 1296 O O . GLY A 1 181 ? 23.363 -9.487 4.732 1.00 82.62 181 GLY A O 1
ATOM 1297 N N . THR A 1 182 ? 22.077 -7.881 3.828 1.00 84.88 182 THR A N 1
ATOM 1298 C CA . THR A 1 182 ? 21.062 -8.770 3.246 1.00 84.88 182 THR A CA 1
ATOM 1299 C C . THR A 1 182 ? 21.189 -8.881 1.712 1.00 84.88 182 THR A C 1
ATOM 1301 O O . THR A 1 182 ? 21.784 -8.008 1.082 1.00 84.88 182 THR A O 1
ATOM 1304 N N . PRO A 1 183 ? 20.666 -9.961 1.091 1.00 89.25 183 PRO A N 1
ATOM 1305 C CA . PRO A 1 183 ? 20.163 -11.166 1.747 1.00 89.25 183 PRO A CA 1
ATOM 1306 C C . PRO A 1 183 ? 21.310 -11.969 2.388 1.00 89.25 183 PRO A C 1
ATOM 1308 O O . PRO A 1 183 ? 22.429 -11.968 1.870 1.00 89.25 183 PRO A O 1
ATOM 1311 N N . PRO A 1 184 ? 21.052 -12.679 3.501 1.00 92.25 184 PRO A N 1
ATOM 1312 C CA . PRO A 1 184 ? 22.056 -13.535 4.118 1.00 92.25 184 PRO A CA 1
ATOM 1313 C C . PRO A 1 184 ? 22.492 -14.644 3.154 1.00 92.25 184 PRO A C 1
ATOM 1315 O O . PRO A 1 184 ? 21.719 -15.112 2.317 1.00 92.25 184 PRO A O 1
ATOM 1318 N N . GLU A 1 185 ? 23.729 -15.110 3.305 1.00 94.44 185 GLU A N 1
ATOM 1319 C CA . GLU A 1 185 ? 24.360 -16.015 2.338 1.00 94.44 185 GLU A CA 1
ATOM 1320 C C . GLU A 1 185 ? 23.582 -17.326 2.117 1.00 94.44 185 GLU A C 1
ATOM 1322 O O . GLU A 1 185 ? 23.476 -17.824 0.996 1.00 94.44 185 GLU A O 1
ATOM 1327 N N . TRP A 1 186 ? 22.959 -17.876 3.162 1.00 95.19 186 TRP A N 1
ATOM 1328 C CA . TRP A 1 186 ? 22.120 -19.069 3.021 1.00 95.19 186 TRP A CA 1
ATOM 1329 C C . TRP A 1 186 ? 20.911 -18.835 2.095 1.00 95.19 186 TRP A C 1
ATOM 1331 O O . TRP A 1 186 ? 20.546 -19.733 1.336 1.00 95.19 186 TRP A O 1
ATOM 1341 N N . LEU A 1 187 ? 20.321 -17.633 2.120 1.00 94.25 187 LEU A N 1
ATOM 1342 C CA . LEU A 1 187 ? 19.182 -17.265 1.281 1.00 94.25 187 LEU A CA 1
ATOM 1343 C C . LEU A 1 187 ? 19.642 -17.045 -0.159 1.00 94.25 187 LEU A C 1
ATOM 1345 O O . LEU A 1 187 ? 19.011 -17.559 -1.081 1.00 94.25 187 LEU A O 1
ATOM 1349 N N . ARG A 1 188 ? 20.789 -16.377 -0.350 1.00 94.62 188 ARG A N 1
ATOM 1350 C CA . ARG A 1 188 ? 21.422 -16.220 -1.668 1.00 94.62 188 ARG A CA 1
ATOM 1351 C C . ARG A 1 188 ? 21.616 -17.574 -2.347 1.00 94.62 188 ARG A C 1
ATOM 1353 O O . ARG A 1 188 ? 21.161 -17.760 -3.473 1.00 94.62 188 ARG A O 1
ATOM 1360 N N . ARG A 1 189 ? 22.219 -18.545 -1.650 1.00 96.19 189 ARG A N 1
ATOM 1361 C CA . ARG A 1 189 ? 22.401 -19.906 -2.184 1.00 96.19 189 ARG A CA 1
ATOM 1362 C C . ARG A 1 189 ? 21.079 -20.569 -2.561 1.00 96.19 189 ARG A C 1
ATOM 1364 O O . ARG A 1 189 ? 21.010 -21.239 -3.588 1.00 96.19 189 ARG A O 1
ATOM 1371 N N . ARG A 1 190 ? 20.027 -20.377 -1.759 1.00 93.62 190 ARG A N 1
ATOM 1372 C CA . ARG A 1 190 ? 18.708 -20.961 -2.035 1.00 93.62 190 ARG A CA 1
ATOM 1373 C C . ARG A 1 190 ? 18.053 -20.351 -3.274 1.00 93.62 190 ARG A C 1
ATOM 1375 O O . ARG A 1 190 ? 17.522 -21.104 -4.085 1.00 93.62 190 ARG A O 1
ATOM 1382 N N . ILE A 1 191 ? 18.144 -19.030 -3.435 1.00 93.81 191 ILE A N 1
ATOM 1383 C CA . ILE A 1 191 ? 17.652 -18.316 -4.620 1.00 93.81 191 ILE A CA 1
ATOM 1384 C C . ILE A 1 191 ? 18.394 -18.808 -5.865 1.00 93.81 191 ILE A C 1
ATOM 1386 O O . ILE A 1 191 ? 17.749 -19.248 -6.812 1.00 93.81 191 ILE A O 1
ATOM 1390 N N . VAL A 1 192 ? 19.731 -18.839 -5.839 1.00 95.88 192 VAL A N 1
ATOM 1391 C CA . VAL A 1 192 ? 20.544 -19.330 -6.967 1.00 95.88 192 VAL A CA 1
ATOM 1392 C C . VAL A 1 192 ? 20.166 -20.765 -7.350 1.00 95.88 192 VAL A C 1
ATOM 1394 O O . VAL A 1 192 ? 19.973 -21.058 -8.526 1.00 95.88 192 VAL A O 1
ATOM 1397 N N . ALA A 1 193 ? 19.984 -21.650 -6.367 1.00 94.12 193 ALA A N 1
ATOM 1398 C CA . ALA A 1 193 ? 19.578 -23.032 -6.621 1.00 94.12 193 ALA A CA 1
ATOM 1399 C C . ALA A 1 193 ? 18.170 -23.158 -7.239 1.00 94.12 193 ALA A C 1
ATOM 1401 O O . ALA A 1 193 ? 17.893 -24.147 -7.912 1.00 94.12 193 ALA A O 1
ATOM 1402 N N . SER A 1 194 ? 17.284 -22.177 -7.027 1.00 91.00 194 SER A N 1
ATOM 1403 C CA . SER A 1 194 ? 15.930 -22.162 -7.604 1.00 91.00 194 SER A CA 1
ATOM 1404 C C . SER A 1 194 ? 15.857 -21.643 -9.044 1.00 91.00 194 SER A C 1
ATOM 1406 O O . SER A 1 194 ? 14.824 -21.804 -9.689 1.00 91.00 194 SER A O 1
ATOM 1408 N N . LEU A 1 195 ? 16.939 -21.066 -9.589 1.00 93.19 195 LEU A N 1
ATOM 1409 C CA . LEU A 1 195 ? 16.912 -20.447 -10.923 1.00 93.19 195 LEU A CA 1
ATOM 1410 C C . LEU A 1 195 ? 16.533 -21.437 -12.037 1.00 93.19 195 LEU A C 1
ATOM 1412 O O . LEU A 1 195 ? 15.884 -21.055 -13.007 1.00 93.19 195 LEU A O 1
ATOM 1416 N N . GLY A 1 196 ? 16.873 -22.720 -11.876 1.00 92.38 196 GLY A N 1
ATOM 1417 C CA . GLY A 1 196 ? 16.525 -23.771 -12.837 1.00 92.38 196 GLY A CA 1
ATOM 1418 C C . GLY A 1 196 ? 15.034 -24.130 -12.899 1.00 92.38 196 GLY A C 1
ATOM 1419 O O . GLY A 1 196 ? 14.617 -24.769 -13.860 1.00 92.38 196 GLY A O 1
ATOM 1420 N N . SER A 1 197 ? 14.221 -23.734 -11.911 1.00 87.06 197 SER A N 1
ATOM 1421 C CA . SER A 1 197 ? 12.788 -24.069 -11.842 1.00 87.06 197 SER A CA 1
ATOM 1422 C C . SER A 1 197 ? 11.852 -22.897 -12.150 1.00 87.06 197 SER A C 1
ATOM 1424 O O . SER A 1 197 ? 10.638 -23.054 -12.051 1.00 87.06 197 SER A O 1
ATOM 1426 N N . LEU A 1 198 ? 12.382 -21.729 -12.529 1.00 89.12 198 LEU A N 1
ATOM 1427 C CA . LEU A 1 198 ? 11.594 -20.497 -12.693 1.00 89.12 198 LEU A CA 1
ATOM 1428 C C . LEU A 1 198 ? 10.560 -20.535 -13.828 1.00 89.12 198 LEU A C 1
ATOM 1430 O O . LEU A 1 198 ? 9.664 -19.701 -13.855 1.00 89.12 198 LEU A O 1
ATOM 1434 N N . ALA A 1 199 ? 10.667 -21.484 -14.761 1.00 90.31 199 ALA A N 1
ATOM 1435 C CA . ALA A 1 199 ? 9.696 -21.634 -15.847 1.00 90.31 199 ALA A CA 1
ATOM 1436 C C . ALA A 1 199 ? 8.336 -22.188 -15.377 1.00 90.31 199 ALA A C 1
ATOM 1438 O O . ALA A 1 199 ? 7.352 -22.096 -16.109 1.00 90.31 199 ALA A O 1
ATOM 1439 N N . ALA A 1 200 ? 8.273 -22.787 -14.184 1.00 89.00 200 ALA A N 1
ATOM 1440 C CA . ALA A 1 200 ? 7.035 -23.308 -13.620 1.00 89.00 200 ALA A CA 1
ATOM 1441 C C . ALA A 1 200 ? 6.255 -22.215 -12.875 1.00 89.00 200 ALA A C 1
ATOM 1443 O O . ALA A 1 200 ? 6.838 -21.316 -12.269 1.00 89.00 200 ALA A O 1
ATOM 1444 N N . TYR A 1 201 ? 4.925 -22.334 -12.861 1.00 88.38 201 TYR A N 1
ATOM 1445 C CA . TYR A 1 201 ? 4.093 -21.510 -11.986 1.00 88.38 201 TYR A CA 1
ATOM 1446 C C . TYR A 1 201 ? 4.450 -21.752 -10.507 1.00 88.38 201 TYR A C 1
ATOM 1448 O O . TYR A 1 201 ? 4.705 -22.899 -10.125 1.00 88.38 201 TYR A O 1
ATOM 1456 N N . PRO A 1 202 ? 4.460 -20.702 -9.665 1.00 86.38 202 PRO A N 1
ATOM 1457 C CA . PRO A 1 202 ? 4.816 -20.838 -8.258 1.00 86.38 202 PRO A CA 1
ATOM 1458 C C . PRO A 1 202 ? 3.763 -21.640 -7.480 1.00 86.38 202 PRO A C 1
ATOM 1460 O O . PRO A 1 202 ? 2.561 -21.446 -7.656 1.00 86.38 202 PRO A O 1
ATOM 1463 N N . ASP A 1 203 ? 4.222 -22.497 -6.565 1.00 89.62 203 ASP A N 1
ATOM 1464 C CA . ASP A 1 203 ? 3.388 -23.176 -5.566 1.00 89.62 203 ASP A CA 1
ATOM 1465 C C . ASP A 1 203 ? 3.752 -22.676 -4.162 1.00 89.62 203 ASP A C 1
ATOM 1467 O O . ASP A 1 203 ? 4.838 -22.941 -3.643 1.00 89.62 203 ASP A O 1
ATOM 1471 N N . GLY A 1 204 ? 2.829 -21.938 -3.543 1.00 91.81 204 GLY A N 1
ATOM 1472 C CA . GLY A 1 204 ? 3.021 -21.326 -2.230 1.00 91.81 204 GLY A CA 1
ATOM 1473 C C . GLY A 1 204 ? 2.754 -22.244 -1.033 1.00 91.81 204 GLY A C 1
ATOM 1474 O O . GLY A 1 204 ? 2.964 -21.808 0.097 1.00 91.81 204 GLY A O 1
ATOM 1475 N N . ARG A 1 205 ? 2.297 -23.493 -1.223 1.00 95.19 205 ARG A N 1
ATOM 1476 C CA . ARG A 1 205 ? 1.856 -24.360 -0.107 1.00 95.19 205 ARG A CA 1
ATOM 1477 C C . ARG A 1 205 ? 2.951 -24.597 0.926 1.00 95.19 205 ARG A C 1
ATOM 1479 O O . ARG A 1 205 ? 2.737 -24.351 2.105 1.00 95.19 205 ARG A O 1
ATOM 1486 N N . SER A 1 206 ? 4.150 -24.972 0.480 1.00 95.00 206 SER A N 1
ATOM 1487 C CA . SER A 1 206 ? 5.298 -25.183 1.374 1.00 95.00 206 SER A CA 1
ATOM 1488 C C . SER A 1 206 ? 5.645 -23.932 2.189 1.00 95.00 206 SER A C 1
ATOM 1490 O O . SER A 1 206 ? 5.949 -24.043 3.377 1.00 95.00 206 SER A O 1
ATOM 1492 N N . ALA A 1 207 ? 5.596 -22.752 1.566 1.00 95.19 207 ALA A N 1
ATOM 1493 C CA . ALA A 1 207 ? 5.861 -21.495 2.254 1.00 95.19 207 ALA A CA 1
ATOM 1494 C C . ALA A 1 207 ? 4.755 -21.179 3.273 1.00 95.19 207 ALA A C 1
ATOM 1496 O O . ALA A 1 207 ? 5.056 -20.781 4.396 1.00 95.19 207 ALA A O 1
ATOM 1497 N N . ARG A 1 208 ? 3.488 -21.434 2.922 1.00 97.81 208 ARG A N 1
ATOM 1498 C CA . ARG A 1 208 ? 2.335 -21.233 3.806 1.00 97.81 208 ARG A CA 1
ATOM 1499 C C . ARG A 1 208 ? 2.428 -22.125 5.041 1.00 97.81 208 ARG A C 1
ATOM 1501 O O . ARG A 1 208 ? 2.310 -21.609 6.148 1.00 97.81 208 ARG A O 1
ATOM 1508 N N . THR A 1 209 ? 2.720 -23.415 4.867 1.00 98.25 209 THR A N 1
ATOM 1509 C CA . THR A 1 209 ? 2.951 -24.359 5.972 1.00 98.25 209 THR A CA 1
ATOM 1510 C C . THR A 1 209 ? 4.093 -23.893 6.877 1.00 98.25 209 THR A C 1
ATOM 1512 O O . THR A 1 209 ? 3.970 -23.927 8.100 1.00 98.25 209 THR A O 1
ATOM 1515 N N . ALA A 1 210 ? 5.203 -23.419 6.299 1.00 98.00 210 ALA A N 1
ATOM 1516 C CA . ALA A 1 210 ? 6.346 -22.943 7.076 1.00 98.00 210 ALA A CA 1
ATOM 1517 C C . ALA A 1 210 ? 6.008 -21.700 7.919 1.00 98.00 210 ALA A C 1
ATOM 1519 O O . ALA A 1 210 ? 6.377 -21.639 9.092 1.00 98.00 210 ALA A O 1
ATOM 1520 N N . VAL A 1 211 ? 5.278 -20.733 7.351 1.00 97.62 211 VAL A N 1
ATOM 1521 C CA . VAL A 1 211 ? 4.812 -19.538 8.076 1.00 97.62 211 VAL A CA 1
ATOM 1522 C C . VAL A 1 211 ? 3.807 -19.928 9.165 1.00 97.62 211 VAL A C 1
ATOM 1524 O O . VAL A 1 211 ? 3.967 -19.524 10.313 1.00 97.62 211 VAL A O 1
ATOM 1527 N N . ALA A 1 212 ? 2.834 -20.783 8.851 1.00 98.12 212 ALA A N 1
ATOM 1528 C CA . ALA A 1 212 ? 1.867 -21.300 9.819 1.00 98.12 212 ALA A CA 1
ATOM 1529 C C . ALA A 1 212 ? 2.560 -21.960 11.024 1.00 98.12 212 ALA A C 1
ATOM 1531 O O . ALA A 1 212 ? 2.306 -21.586 12.171 1.00 98.12 212 ALA A O 1
ATOM 1532 N N . GLY A 1 213 ? 3.530 -22.846 10.770 1.00 98.38 213 GLY A N 1
ATOM 1533 C CA . GLY A 1 213 ? 4.338 -23.479 11.814 1.00 98.38 213 GLY A CA 1
ATOM 1534 C C . GLY A 1 213 ? 5.174 -22.486 12.628 1.00 98.38 213 GLY A C 1
ATOM 1535 O O . GLY A 1 213 ? 5.256 -22.610 13.848 1.00 98.38 213 GLY A O 1
ATOM 1536 N N . ARG A 1 214 ? 5.751 -21.460 11.987 1.00 97.94 214 ARG A N 1
ATOM 1537 C CA . ARG A 1 214 ? 6.550 -20.417 12.657 1.00 97.94 214 ARG A CA 1
ATOM 1538 C C . ARG A 1 214 ? 5.740 -19.579 13.650 1.00 97.94 214 ARG A C 1
ATOM 1540 O O . ARG A 1 214 ? 6.320 -19.121 14.639 1.00 97.94 214 ARG A O 1
ATOM 1547 N N . HIS A 1 215 ? 4.454 -19.370 13.370 1.00 96.81 215 HIS A N 1
ATOM 1548 C CA . HIS A 1 215 ? 3.532 -18.576 14.190 1.00 96.81 215 HIS A CA 1
ATOM 1549 C C . HIS A 1 215 ? 2.603 -19.427 15.071 1.00 96.81 215 HIS A C 1
ATOM 1551 O O . HIS A 1 215 ? 1.830 -18.871 15.844 1.00 96.81 215 HIS A O 1
ATOM 1557 N N . GLY A 1 216 ? 2.668 -20.762 14.985 1.00 98.00 216 GLY A N 1
ATOM 1558 C CA . GLY A 1 216 ? 1.788 -21.653 15.747 1.00 98.00 216 GLY A CA 1
ATOM 1559 C C . GLY A 1 216 ? 0.311 -21.537 15.350 1.00 98.00 216 GLY A C 1
ATOM 1560 O O . GLY A 1 216 ? -0.567 -21.714 16.192 1.00 98.00 216 GLY A O 1
ATOM 1561 N N . LEU A 1 217 ? 0.034 -21.213 14.084 1.00 98.00 217 LEU A N 1
ATOM 1562 C CA . LEU A 1 217 ? -1.317 -21.014 13.558 1.00 98.00 217 LEU A CA 1
ATOM 1563 C C . LEU A 1 217 ? -1.709 -22.139 12.589 1.00 98.00 217 LEU A C 1
ATOM 1565 O O . LEU A 1 217 ? -0.841 -22.694 11.916 1.00 98.00 217 LEU A O 1
ATOM 1569 N N . PRO A 1 218 ? -3.010 -22.456 12.461 1.00 98.06 218 PRO A N 1
ATOM 1570 C CA . PRO A 1 218 ? -3.512 -23.270 11.358 1.00 98.06 218 PRO A CA 1
ATOM 1571 C C . PRO A 1 218 ? -3.226 -22.616 10.000 1.00 98.06 218 PRO A C 1
ATOM 1573 O O . PRO A 1 218 ? -3.271 -21.388 9.880 1.00 98.06 218 PRO A O 1
ATOM 1576 N N . GLU A 1 219 ? -2.978 -23.418 8.961 1.00 97.50 219 GLU A N 1
ATOM 1577 C CA . GLU A 1 219 ? -2.662 -22.898 7.624 1.00 97.50 219 GLU A CA 1
ATOM 1578 C C . GLU A 1 219 ? -3.783 -22.014 7.067 1.00 97.50 219 GLU A C 1
ATOM 1580 O O . GLU A 1 219 ? -3.505 -21.004 6.419 1.00 97.50 219 GLU A O 1
ATOM 1585 N N . GLU A 1 220 ? -5.049 -22.326 7.358 1.00 97.25 220 GLU A N 1
ATOM 1586 C CA . GLU A 1 220 ? -6.215 -21.536 6.952 1.00 97.25 220 GLU A CA 1
ATOM 1587 C C . GLU A 1 220 ? -6.209 -20.101 7.498 1.00 97.25 220 GLU A C 1
ATOM 1589 O O . GLU A 1 220 ? -6.855 -19.234 6.913 1.00 97.25 220 GLU A O 1
ATOM 1594 N N . ARG A 1 221 ? -5.438 -19.826 8.560 1.00 97.56 221 ARG A N 1
ATOM 1595 C CA . ARG A 1 221 ? -5.247 -18.481 9.126 1.00 97.56 221 ARG A CA 1
ATOM 1596 C C . ARG A 1 221 ? -4.043 -17.734 8.552 1.00 97.56 221 ARG A C 1
ATOM 1598 O O . ARG A 1 221 ? -3.749 -16.631 8.997 1.00 97.56 221 ARG A O 1
ATOM 1605 N N . VAL A 1 222 ? -3.353 -18.320 7.577 1.00 97.50 222 VAL A N 1
ATOM 1606 C CA . VAL A 1 222 ? -2.193 -17.721 6.914 1.00 97.50 222 VAL A CA 1
ATOM 1607 C C . VAL A 1 222 ? -2.512 -17.474 5.450 1.00 97.50 222 VAL A C 1
ATOM 1609 O O . VAL A 1 222 ? -2.864 -18.398 4.718 1.00 97.50 222 VAL A O 1
ATOM 1612 N N . LEU A 1 223 ? -2.330 -16.234 5.012 1.00 96.00 223 LEU A N 1
ATOM 1613 C CA . LEU A 1 223 ? -2.341 -15.848 3.609 1.00 96.00 223 LEU A CA 1
ATOM 1614 C C . LEU A 1 223 ? -0.965 -15.277 3.268 1.00 96.00 223 LEU A C 1
ATOM 1616 O O . LEU A 1 223 ? -0.489 -14.371 3.944 1.00 96.00 223 LEU A O 1
ATOM 1620 N N . LEU A 1 224 ? -0.320 -15.830 2.242 1.00 96.25 224 LEU A N 1
ATOM 1621 C CA . LEU A 1 224 ? 0.923 -15.270 1.722 1.00 96.25 224 LEU A CA 1
ATOM 1622 C C . LEU A 1 224 ? 0.590 -14.125 0.774 1.00 96.25 224 LEU A C 1
ATOM 1624 O O . LEU A 1 224 ? -0.261 -14.294 -0.098 1.00 96.25 224 LEU A O 1
ATOM 1628 N N . THR A 1 225 ? 1.295 -13.011 0.925 1.00 95.56 225 THR A N 1
ATOM 1629 C CA . THR A 1 225 ? 1.152 -11.832 0.073 1.00 95.56 225 THR A CA 1
ATOM 1630 C C . THR A 1 225 ? 2.511 -11.386 -0.469 1.00 95.56 225 THR A C 1
ATOM 1632 O O . THR A 1 225 ? 3.563 -11.672 0.114 1.00 95.56 225 THR A O 1
ATOM 1635 N N . ALA A 1 226 ? 2.508 -10.669 -1.589 1.00 92.75 226 ALA A N 1
ATOM 1636 C CA . ALA A 1 226 ? 3.647 -9.982 -2.184 1.00 92.75 226 ALA A CA 1
ATOM 1637 C C . ALA A 1 226 ? 3.990 -8.705 -1.387 1.00 92.75 226 ALA A C 1
ATOM 1639 O O . ALA A 1 226 ? 3.920 -7.585 -1.887 1.00 92.75 226 ALA A O 1
ATOM 1640 N N . GLY A 1 227 ? 4.352 -8.893 -0.115 1.00 91.06 227 GLY A N 1
ATOM 1641 C CA . GLY A 1 227 ? 4.575 -7.822 0.856 1.00 91.06 227 GLY A CA 1
ATOM 1642 C C . GLY A 1 227 ? 3.297 -7.380 1.578 1.00 91.06 227 GLY A C 1
ATOM 1643 O O . GLY A 1 227 ? 2.186 -7.782 1.226 1.00 91.06 227 GLY A O 1
ATOM 1644 N N . ALA A 1 228 ? 3.456 -6.550 2.613 1.00 90.06 228 ALA A N 1
ATOM 1645 C CA . ALA A 1 228 ? 2.339 -6.052 3.424 1.00 90.06 228 ALA A CA 1
ATOM 1646 C C . ALA A 1 228 ? 1.388 -5.135 2.630 1.00 90.06 228 ALA A C 1
ATOM 1648 O O . ALA A 1 228 ? 0.182 -5.151 2.860 1.00 90.06 228 ALA A O 1
ATOM 1649 N N . ALA A 1 229 ? 1.906 -4.403 1.638 1.00 90.31 229 ALA A N 1
ATOM 1650 C CA . ALA A 1 229 ? 1.106 -3.524 0.783 1.00 90.31 229 ALA A CA 1
ATOM 1651 C C . ALA A 1 229 ? -0.043 -4.266 0.073 1.00 90.31 229 ALA A C 1
ATOM 1653 O O . ALA A 1 229 ? -1.184 -3.804 0.081 1.00 90.31 229 ALA A O 1
ATOM 1654 N N . GLU A 1 230 ? 0.218 -5.463 -0.470 1.00 95.06 230 GLU A N 1
ATOM 1655 C CA . GLU A 1 230 ? -0.836 -6.275 -1.090 1.00 95.06 230 GLU A CA 1
ATOM 1656 C C . GLU A 1 230 ? -1.909 -6.683 -0.067 1.00 95.06 230 GLU A C 1
ATOM 1658 O O . GLU A 1 230 ? -3.099 -6.674 -0.389 1.00 95.06 230 GLU A O 1
ATOM 1663 N N . ALA A 1 231 ? -1.525 -6.973 1.181 1.00 96.31 231 ALA A N 1
ATOM 1664 C CA . ALA A 1 231 ? -2.481 -7.327 2.226 1.00 96.31 231 ALA A CA 1
ATOM 1665 C C . ALA A 1 231 ? -3.488 -6.193 2.481 1.00 96.31 231 ALA A C 1
ATOM 1667 O O . ALA A 1 231 ? -4.688 -6.460 2.568 1.00 96.31 231 ALA A O 1
ATOM 1668 N N . PHE A 1 232 ? -3.043 -4.931 2.515 1.00 97.19 232 PHE A N 1
ATOM 1669 C CA . PHE A 1 232 ? -3.948 -3.786 2.669 1.00 97.19 232 PHE A CA 1
ATOM 1670 C C . PHE A 1 232 ? -4.926 -3.652 1.499 1.00 97.19 232 PHE A C 1
ATOM 1672 O O . PHE A 1 232 ? -6.116 -3.423 1.721 1.00 97.19 232 PHE A O 1
ATOM 1679 N N . VAL A 1 233 ? -4.466 -3.864 0.262 1.00 96.19 233 VAL A N 1
ATOM 1680 C CA . VAL A 1 233 ? -5.332 -3.849 -0.930 1.00 96.19 233 VAL A CA 1
ATOM 1681 C C . VAL A 1 233 ? -6.380 -4.963 -0.873 1.00 96.19 233 VAL A C 1
ATOM 1683 O O . VAL A 1 233 ? -7.548 -4.727 -1.192 1.00 96.19 233 VAL A O 1
ATOM 1686 N N . LEU A 1 234 ? -5.989 -6.170 -0.456 1.00 97.62 234 LEU A N 1
ATOM 1687 C CA . LEU A 1 234 ? -6.909 -7.299 -0.306 1.00 97.62 234 LEU A CA 1
ATOM 1688 C C . LEU A 1 234 ? -7.945 -7.034 0.792 1.00 97.62 234 LEU A C 1
ATOM 1690 O O . LEU A 1 234 ? -9.135 -7.228 0.554 1.00 97.62 234 LEU A O 1
ATOM 1694 N N . ILE A 1 235 ? -7.521 -6.530 1.955 1.00 97.31 235 ILE A N 1
ATOM 1695 C CA . ILE A 1 235 ? -8.410 -6.157 3.068 1.00 97.31 235 ILE A CA 1
ATOM 1696 C C . ILE A 1 235 ? -9.426 -5.105 2.616 1.00 97.31 235 ILE A C 1
ATOM 1698 O O . ILE A 1 235 ? -10.629 -5.297 2.800 1.00 97.31 235 ILE A O 1
ATOM 1702 N N . ALA A 1 236 ? -8.957 -4.033 1.970 1.00 97.00 236 ALA A N 1
ATOM 1703 C CA . ALA A 1 236 ? -9.794 -2.930 1.509 1.00 97.00 236 ALA A CA 1
ATOM 1704 C C . ALA A 1 236 ? -10.877 -3.368 0.510 1.00 97.00 236 ALA A C 1
ATOM 1706 O O . ALA A 1 236 ? -11.939 -2.751 0.442 1.00 97.00 236 ALA A O 1
ATOM 1707 N N . ARG A 1 237 ? -10.621 -4.424 -0.272 1.00 96.38 237 ARG A N 1
ATOM 1708 C CA . ARG A 1 237 ? -11.539 -4.920 -1.309 1.00 96.38 237 ARG A CA 1
ATOM 1709 C C . ARG A 1 237 ? -12.427 -6.074 -0.862 1.00 96.38 237 ARG A C 1
ATOM 1711 O O . ARG A 1 237 ? -13.513 -6.235 -1.409 1.00 96.38 237 ARG A O 1
ATOM 1718 N N . ALA A 1 238 ? -11.954 -6.907 0.061 1.00 96.19 238 ALA A N 1
ATOM 1719 C CA . ALA A 1 238 ? -12.631 -8.148 0.424 1.00 96.19 238 ALA A CA 1
ATOM 1720 C C . ALA A 1 238 ? -13.595 -7.987 1.604 1.00 96.19 238 ALA A C 1
ATOM 1722 O O . ALA A 1 238 ? -14.586 -8.714 1.682 1.00 96.19 238 ALA A O 1
ATOM 1723 N N . LEU A 1 239 ? -13.308 -7.074 2.535 1.00 94.56 239 LEU A N 1
ATOM 1724 C CA . LEU A 1 239 ? -14.134 -6.899 3.725 1.00 94.56 239 LEU A CA 1
ATOM 1725 C C . LEU A 1 239 ? -15.312 -5.943 3.457 1.00 94.56 239 LEU A C 1
ATOM 1727 O O . LEU A 1 239 ? -15.152 -4.953 2.741 1.00 94.56 239 LEU A O 1
ATOM 1731 N N . PRO A 1 240 ? -16.493 -6.188 4.057 1.00 93.88 240 PRO A N 1
ATOM 1732 C CA . PRO A 1 240 ? -17.666 -5.323 3.930 1.00 93.88 240 PRO A CA 1
ATOM 1733 C C . PRO A 1 240 ? -17.542 -4.075 4.824 1.00 93.88 240 PRO A C 1
ATOM 1735 O O . PRO A 1 240 ? -18.287 -3.909 5.789 1.00 93.88 240 PRO A O 1
ATOM 1738 N N . ILE A 1 241 ? -16.573 -3.222 4.504 1.00 96.56 241 ILE A N 1
ATOM 1739 C CA . ILE A 1 241 ? -16.200 -2.014 5.249 1.00 96.56 241 ILE A CA 1
ATOM 1740 C C . ILE A 1 241 ? -17.142 -0.857 4.884 1.00 96.56 241 ILE A C 1
ATOM 1742 O O . ILE A 1 241 ? -17.440 -0.649 3.706 1.00 96.56 241 ILE A O 1
ATOM 1746 N N . ARG A 1 242 ? -17.588 -0.084 5.880 1.00 96.50 242 ARG A N 1
ATOM 1747 C CA . ARG A 1 242 ? -18.381 1.145 5.695 1.00 96.50 242 ARG A CA 1
ATOM 1748 C C . ARG A 1 242 ? -17.737 2.372 6.328 1.00 96.50 242 ARG A C 1
ATOM 1750 O O . ARG A 1 242 ? -17.914 3.465 5.802 1.00 96.50 242 ARG A O 1
ATOM 1757 N N . ARG A 1 243 ? -17.045 2.217 7.460 1.00 97.50 243 ARG A N 1
ATOM 1758 C CA . ARG A 1 243 ? -16.439 3.314 8.231 1.00 97.50 243 ARG A CA 1
ATOM 1759 C C . ARG A 1 243 ? -15.025 2.929 8.678 1.00 97.50 243 ARG A C 1
ATOM 1761 O O . ARG A 1 243 ? -14.801 2.679 9.866 1.00 97.50 243 ARG A O 1
ATOM 1768 N N . PRO A 1 244 ? -14.062 2.860 7.744 1.00 98.50 244 PRO A N 1
ATOM 1769 C CA . PRO A 1 244 ? -12.692 2.537 8.091 1.00 98.50 244 PRO A CA 1
ATOM 1770 C C . PRO A 1 244 ? -11.998 3.711 8.774 1.00 98.50 244 PRO A C 1
ATOM 1772 O O . PRO A 1 244 ? -12.138 4.860 8.356 1.00 98.50 244 PRO A O 1
ATOM 1775 N N . VAL A 1 245 ? -11.198 3.403 9.790 1.00 98.69 245 VAL A N 1
ATOM 1776 C CA . VAL A 1 245 ? -10.355 4.360 10.505 1.00 98.69 245 VAL A CA 1
ATOM 1777 C C . VAL A 1 245 ? -8.895 3.927 10.447 1.00 98.69 245 VAL A C 1
ATOM 1779 O O . VAL A 1 245 ? -8.558 2.775 10.716 1.00 98.69 245 VAL A O 1
ATOM 1782 N N . VAL A 1 246 ? -8.017 4.873 10.131 1.00 98.69 246 VAL A N 1
ATOM 1783 C CA . VAL A 1 246 ? -6.562 4.685 10.126 1.00 98.69 246 VAL A CA 1
ATOM 1784 C C . VAL A 1 246 ? -5.944 5.612 11.175 1.00 98.69 246 VAL A C 1
ATOM 1786 O O . VAL A 1 246 ? -6.254 6.805 11.237 1.00 98.69 246 VAL A O 1
ATOM 1789 N N . VAL A 1 247 ? -5.097 5.059 12.045 1.00 98.25 247 VAL A N 1
ATOM 1790 C CA . VAL A 1 247 ? -4.401 5.818 13.100 1.00 98.25 247 VAL A CA 1
ATOM 1791 C C . VAL A 1 247 ? -3.164 6.502 12.513 1.00 98.25 247 VAL A C 1
ATOM 1793 O O . VAL A 1 247 ? -2.313 5.838 11.955 1.00 98.25 247 VAL A O 1
ATOM 1796 N N . HIS A 1 248 ? -3.017 7.814 12.621 1.00 97.31 248 HIS A N 1
ATOM 1797 C CA . HIS A 1 248 ? -1.873 8.559 12.087 1.00 97.31 248 HIS A CA 1
ATOM 1798 C C . HIS A 1 248 ? -1.099 9.271 13.199 1.00 97.31 248 HIS A C 1
ATOM 1800 O O . HIS A 1 248 ? -1.682 9.546 14.238 1.00 97.31 248 HIS A O 1
ATOM 1806 N N . PRO A 1 249 ? 0.173 9.647 12.986 1.00 94.75 249 PRO A N 1
ATOM 1807 C CA . PRO A 1 249 ? 0.991 9.324 11.818 1.00 94.75 249 PRO A CA 1
ATOM 1808 C C . PRO A 1 249 ? 1.368 7.836 11.804 1.00 94.75 249 PRO A C 1
ATOM 1810 O O . PRO A 1 249 ? 1.796 7.298 12.816 1.00 94.75 249 PRO A O 1
ATOM 1813 N N . GLN A 1 250 ? 1.203 7.182 10.654 1.00 93.62 250 GLN A N 1
ATOM 1814 C CA . GLN A 1 250 ? 1.676 5.821 10.406 1.00 93.62 250 GLN A CA 1
ATOM 1815 C C . GLN A 1 250 ? 2.081 5.670 8.926 1.00 93.62 250 GLN A C 1
ATOM 1817 O O . GLN A 1 250 ? 1.890 6.611 8.145 1.00 93.62 250 GLN A O 1
ATOM 1822 N N . PHE A 1 251 ? 2.585 4.497 8.531 1.00 92.12 251 PHE A N 1
ATOM 1823 C CA . PHE A 1 251 ? 2.811 4.139 7.130 1.00 92.12 251 PHE A CA 1
ATOM 1824 C C . PHE A 1 251 ? 1.543 4.385 6.296 1.00 92.12 251 PHE A C 1
ATOM 1826 O O . PHE A 1 251 ? 0.444 4.031 6.703 1.00 92.12 251 PHE A O 1
ATOM 1833 N N . THR A 1 252 ? 1.669 5.037 5.145 1.00 91.56 252 THR A N 1
ATOM 1834 C CA . THR A 1 252 ? 0.524 5.619 4.423 1.00 91.56 252 THR A CA 1
ATOM 1835 C C . THR A 1 252 ? -0.276 4.617 3.590 1.00 91.56 252 THR A C 1
ATOM 1837 O O . THR A 1 252 ? -1.432 4.888 3.250 1.00 91.56 252 THR A O 1
ATOM 1840 N N . GLU A 1 253 ? 0.300 3.453 3.290 1.00 93.06 253 GLU A N 1
ATOM 1841 C CA . GLU A 1 253 ? -0.277 2.454 2.384 1.00 93.06 253 GLU A CA 1
ATOM 1842 C C . GLU A 1 253 ? -1.672 1.939 2.782 1.00 93.06 253 GLU A C 1
ATOM 1844 O O . GLU A 1 253 ? -2.512 1.811 1.890 1.00 93.06 253 GLU A O 1
ATOM 1849 N N . PRO A 1 254 ? -2.004 1.695 4.069 1.00 96.19 254 PRO A N 1
ATOM 1850 C CA . PRO A 1 254 ? -3.349 1.270 4.442 1.00 96.19 254 PRO A CA 1
ATOM 1851 C C . PRO A 1 254 ? -4.426 2.271 4.021 1.00 96.19 254 PRO A C 1
ATOM 1853 O O . PRO A 1 254 ? -5.456 1.887 3.465 1.00 96.19 254 PRO A O 1
ATOM 1856 N N . GLU A 1 255 ? -4.185 3.568 4.243 1.00 97.50 255 GLU A N 1
ATOM 1857 C CA . GLU A 1 255 ? -5.120 4.607 3.820 1.00 97.50 255 GLU A CA 1
ATOM 1858 C C . GLU A 1 255 ? -5.171 4.719 2.293 1.00 97.50 255 GLU A C 1
ATOM 1860 O O . GLU A 1 255 ? -6.260 4.834 1.724 1.00 97.50 255 GLU A O 1
ATOM 1865 N N . ALA A 1 256 ? -4.018 4.660 1.620 1.00 94.25 256 ALA A N 1
ATOM 1866 C CA . ALA A 1 256 ? -3.957 4.696 0.163 1.00 94.25 256 ALA A CA 1
ATOM 1867 C C . ALA A 1 256 ? -4.770 3.547 -0.463 1.00 94.25 256 ALA A C 1
ATOM 1869 O O . ALA A 1 256 ? -5.579 3.786 -1.363 1.00 94.25 256 ALA A O 1
ATOM 1870 N N . ALA A 1 257 ? -4.629 2.326 0.060 1.00 95.31 257 ALA A N 1
ATOM 1871 C CA . ALA A 1 257 ? -5.360 1.144 -0.386 1.00 95.31 257 ALA A CA 1
ATOM 1872 C C . ALA A 1 257 ? -6.876 1.270 -0.161 1.00 95.31 257 ALA A C 1
ATOM 1874 O O . ALA A 1 257 ? -7.663 0.971 -1.062 1.00 95.31 257 ALA A O 1
ATOM 1875 N N . LEU A 1 258 ? -7.299 1.759 1.011 1.00 97.19 258 LEU A N 1
ATOM 1876 C CA . LEU A 1 258 ? -8.713 1.986 1.323 1.00 97.19 258 LEU A CA 1
ATOM 1877 C C . LEU A 1 258 ? -9.341 3.041 0.403 1.00 97.19 258 LEU A C 1
ATOM 1879 O O . LEU A 1 258 ? -10.407 2.806 -0.168 1.00 97.19 258 LEU A O 1
ATOM 1883 N N . ARG A 1 259 ? -8.658 4.172 0.190 1.00 94.75 259 ARG A N 1
ATOM 1884 C CA . ARG A 1 259 ? -9.118 5.223 -0.733 1.00 94.75 259 ARG A CA 1
ATOM 1885 C C . ARG A 1 259 ? -9.187 4.726 -2.174 1.00 94.75 259 ARG A C 1
ATOM 1887 O O . ARG A 1 259 ? -10.161 5.005 -2.866 1.00 94.75 259 ARG A O 1
ATOM 1894 N N . ALA A 1 260 ? -8.196 3.954 -2.621 1.00 91.06 260 ALA A N 1
ATOM 1895 C CA . ALA A 1 260 ? -8.190 3.355 -3.956 1.00 91.06 260 ALA A CA 1
ATOM 1896 C C . ALA A 1 260 ? -9.329 2.337 -4.156 1.00 91.06 260 ALA A C 1
ATOM 1898 O O . ALA A 1 260 ? -9.798 2.147 -5.278 1.00 91.06 260 ALA A O 1
ATOM 1899 N N . ALA A 1 261 ? -9.805 1.703 -3.081 1.00 94.19 261 ALA A N 1
ATOM 1900 C CA . ALA A 1 261 ? -10.997 0.857 -3.094 1.00 94.19 261 ALA A CA 1
ATOM 1901 C C . ALA A 1 261 ? -12.321 1.650 -3.006 1.00 94.19 261 ALA A C 1
ATOM 1903 O O . ALA A 1 261 ? -13.389 1.048 -3.097 1.00 94.19 261 ALA A O 1
ATOM 1904 N N . GLY A 1 262 ? -12.265 2.982 -2.888 1.00 94.62 262 GLY A N 1
ATOM 1905 C CA . GLY A 1 262 ? -13.431 3.870 -2.873 1.00 94.62 262 GLY A CA 1
ATOM 1906 C C . GLY A 1 262 ? -13.998 4.170 -1.485 1.00 94.62 262 GLY A C 1
ATOM 1907 O O . GLY A 1 262 ? -15.098 4.711 -1.398 1.00 94.62 262 GLY A O 1
ATOM 1908 N N . HIS A 1 263 ? -13.280 3.835 -0.409 1.00 96.12 263 HIS A N 1
ATOM 1909 C CA . HIS A 1 263 ? -13.726 4.123 0.955 1.00 96.12 263 HIS A CA 1
ATOM 1910 C C . HIS A 1 263 ? -13.468 5.578 1.354 1.00 96.12 263 HIS A C 1
ATOM 1912 O O . HIS A 1 263 ? -12.414 6.144 1.051 1.00 96.12 263 HIS A O 1
ATOM 1918 N N . GLU A 1 264 ? -14.396 6.157 2.115 1.00 96.44 264 GLU A N 1
ATOM 1919 C CA . GLU A 1 264 ? -14.154 7.387 2.870 1.00 96.44 264 GLU A CA 1
ATOM 1920 C C . GLU A 1 264 ? -13.445 7.026 4.182 1.00 96.44 264 GLU A C 1
ATOM 1922 O O . GLU A 1 264 ? -14.019 6.374 5.053 1.00 96.44 264 GLU A O 1
ATOM 1927 N N . VAL A 1 265 ? -12.168 7.395 4.299 1.00 97.75 265 VAL A N 1
ATOM 1928 C CA . VAL A 1 265 ? -11.310 6.961 5.410 1.00 97.75 265 VAL A CA 1
ATOM 1929 C C . VAL A 1 265 ? -11.311 7.996 6.530 1.00 97.75 265 VAL A C 1
ATOM 1931 O O . VAL A 1 265 ? -10.840 9.121 6.352 1.00 97.75 265 VAL A O 1
ATOM 1934 N N . GLY A 1 266 ? -11.794 7.596 7.706 1.00 97.88 266 GLY A N 1
ATOM 1935 C CA . GLY A 1 266 ? -11.631 8.350 8.942 1.00 97.88 266 GLY A CA 1
ATOM 1936 C C . GLY A 1 266 ? -10.189 8.281 9.445 1.00 97.88 266 GLY A C 1
ATOM 1937 O O . GLY A 1 266 ? -9.490 7.284 9.266 1.00 97.88 266 GLY A O 1
ATOM 1938 N N . ARG A 1 267 ? -9.729 9.341 10.107 1.00 98.19 267 ARG A N 1
ATOM 1939 C CA . ARG A 1 267 ? -8.370 9.421 10.654 1.00 98.19 267 ARG A CA 1
ATOM 1940 C C . ARG A 1 267 ? -8.420 9.722 12.143 1.00 98.19 267 ARG A C 1
ATOM 1942 O O . ARG A 1 267 ? -9.113 10.649 12.552 1.00 98.19 267 ARG A O 1
ATOM 1949 N N . VAL A 1 268 ? -7.640 8.989 12.931 1.00 97.94 268 VAL A N 1
ATOM 1950 C CA . VAL A 1 268 ? -7.313 9.358 14.318 1.00 97.94 268 VAL A CA 1
ATOM 1951 C C . VAL A 1 268 ? -5.881 9.860 14.315 1.00 97.94 268 VAL A C 1
ATOM 1953 O O . VAL A 1 268 ? -4.972 9.075 14.082 1.00 97.94 268 VAL A O 1
ATOM 1956 N N . VAL A 1 269 ? -5.678 11.162 14.510 1.00 97.00 269 VAL A N 1
ATOM 1957 C CA . VAL A 1 269 ? -4.346 11.779 14.458 1.00 97.00 269 VAL A CA 1
ATOM 1958 C C . VAL A 1 269 ? -3.796 11.909 15.875 1.00 97.00 269 VAL A C 1
ATOM 1960 O O . VAL A 1 269 ? -4.322 12.670 16.681 1.00 97.00 269 VAL A O 1
ATOM 1963 N N . LEU A 1 270 ? -2.748 11.150 16.166 1.00 95.88 270 LEU A N 1
ATOM 1964 C CA . LEU A 1 270 ? -2.013 11.162 17.420 1.00 95.88 270 LEU A CA 1
ATOM 1965 C C . LEU A 1 270 ? -1.084 12.373 17.484 1.00 95.88 270 LEU A C 1
ATOM 1967 O O . LEU A 1 270 ? -0.504 12.793 16.478 1.00 95.88 270 LEU A O 1
ATOM 1971 N N . SER A 1 271 ? -0.933 12.907 18.690 1.00 94.75 271 SER A N 1
ATOM 1972 C CA . SER A 1 271 ? -0.217 14.148 18.948 1.00 94.75 271 SER A CA 1
ATOM 1973 C C . SER A 1 271 ? 1.212 13.878 19.456 1.00 94.75 271 SER A C 1
ATOM 1975 O O . SER A 1 271 ? 1.440 12.895 20.174 1.00 94.75 271 SER A O 1
ATOM 1977 N N . PRO A 1 272 ? 2.200 14.726 19.119 1.00 94.12 272 PRO A N 1
ATOM 1978 C CA . PRO A 1 272 ? 3.504 14.712 19.778 1.00 94.12 272 PRO A CA 1
ATOM 1979 C C . PRO A 1 272 ? 3.416 14.943 21.294 1.00 94.12 272 PRO A C 1
ATOM 1981 O O . PRO A 1 272 ? 4.222 14.391 22.042 1.00 94.12 272 PRO A O 1
ATOM 1984 N N . GLU A 1 273 ? 2.446 15.739 21.750 1.00 95.56 273 GLU A N 1
ATOM 1985 C CA . GLU A 1 273 ? 2.237 16.109 23.154 1.00 95.56 273 GLU A CA 1
ATOM 1986 C C . GLU A 1 273 ? 1.928 14.886 24.028 1.00 95.56 273 GLU A C 1
ATOM 1988 O O . GLU A 1 273 ? 2.432 14.780 25.146 1.00 95.56 273 GLU A O 1
ATOM 1993 N N . ASP A 1 274 ? 1.196 13.916 23.478 1.00 93.06 274 ASP A N 1
ATOM 1994 C CA . ASP A 1 274 ? 0.882 12.638 24.130 1.00 93.06 274 ASP A CA 1
ATOM 1995 C C . ASP A 1 274 ? 1.953 11.558 23.854 1.00 93.06 274 ASP A C 1
ATOM 1997 O O . ASP A 1 274 ? 1.824 10.382 24.224 1.00 93.06 274 ASP A O 1
ATOM 2001 N N . GLY A 1 275 ? 3.047 11.946 23.191 1.00 95.56 275 GLY A N 1
ATOM 2002 C CA . GLY A 1 275 ? 4.120 11.056 22.757 1.00 95.56 275 GLY A CA 1
ATOM 2003 C C . GLY A 1 275 ? 3.668 10.060 21.693 1.00 95.56 275 GLY A C 1
ATOM 2004 O O . GLY A 1 275 ? 4.140 8.925 21.695 1.00 95.56 275 GLY A O 1
ATOM 2005 N N . PHE A 1 276 ? 2.722 10.459 20.837 1.00 97.31 276 PHE A N 1
ATOM 2006 C CA . PHE A 1 276 ? 2.092 9.631 19.806 1.00 97.31 276 PHE A CA 1
ATOM 2007 C C . PHE A 1 276 ? 1.496 8.322 20.338 1.00 97.31 276 PHE A C 1
ATOM 2009 O O . PHE A 1 276 ? 1.496 7.301 19.650 1.00 97.31 276 PHE A O 1
ATOM 2016 N N . ARG A 1 277 ? 1.009 8.316 21.582 1.00 96.69 277 ARG A N 1
ATOM 2017 C CA . ARG A 1 277 ? 0.334 7.151 22.157 1.00 96.69 277 ARG A CA 1
ATOM 2018 C C . ARG A 1 277 ? -1.136 7.146 21.760 1.00 96.69 277 ARG A C 1
ATOM 2020 O O . ARG A 1 277 ? -1.812 8.162 21.845 1.00 96.69 277 ARG A O 1
ATOM 2027 N N . LEU A 1 278 ? -1.623 5.982 21.343 1.00 97.31 278 LEU A N 1
ATOM 2028 C CA . LEU A 1 278 ? -3.022 5.778 21.004 1.00 97.31 278 LEU A CA 1
ATOM 2029 C C . LEU A 1 278 ? -3.861 5.675 22.279 1.00 97.31 278 LEU A C 1
ATOM 2031 O O . LEU A 1 278 ? -3.642 4.772 23.087 1.00 97.31 278 LEU A O 1
ATOM 2035 N N . ASP A 1 279 ? -4.840 6.564 22.410 1.00 97.06 279 ASP A N 1
ATOM 2036 C CA . ASP A 1 279 ? -5.984 6.391 23.303 1.00 97.06 279 ASP A CA 1
ATOM 2037 C C . ASP A 1 279 ? -7.106 5.660 22.539 1.00 97.06 279 ASP A C 1
ATOM 2039 O O . ASP A 1 279 ? -7.619 6.203 21.553 1.00 97.06 279 ASP A O 1
ATOM 2043 N N . PRO A 1 280 ? -7.519 4.446 22.953 1.00 96.81 280 PRO A N 1
ATOM 2044 C CA . PRO A 1 280 ? -8.609 3.721 22.306 1.00 96.81 280 PRO A CA 1
ATOM 2045 C C . PRO A 1 280 ? -9.927 4.498 22.256 1.00 96.81 280 PRO A C 1
ATOM 2047 O O . PRO A 1 280 ? -10.704 4.302 21.321 1.00 96.81 280 PRO A O 1
ATOM 2050 N N . ALA A 1 281 ? -10.174 5.395 23.219 1.00 96.50 281 ALA A N 1
ATOM 2051 C CA . ALA A 1 281 ? -11.386 6.211 23.262 1.00 96.50 281 ALA A CA 1
ATOM 2052 C C . ALA A 1 281 ? -11.448 7.260 22.137 1.00 96.50 281 ALA A C 1
ATOM 2054 O O . ALA A 1 281 ? -12.534 7.728 21.797 1.00 96.50 281 ALA A O 1
ATOM 2055 N N . ALA A 1 282 ? -10.311 7.601 21.521 1.00 96.81 282 ALA A N 1
ATOM 2056 C CA . ALA A 1 282 ? -10.264 8.508 20.377 1.00 96.81 282 ALA A CA 1
ATOM 2057 C C . ALA A 1 282 ? -10.778 7.860 19.078 1.00 96.81 282 ALA A C 1
ATOM 2059 O O . ALA A 1 282 ? -11.091 8.565 18.118 1.00 96.81 282 ALA A O 1
ATOM 2060 N N . VAL A 1 283 ? -10.868 6.525 19.022 1.00 97.94 283 VAL A N 1
ATOM 2061 C CA . VAL A 1 283 ? -11.385 5.809 17.852 1.00 97.94 283 VAL A CA 1
ATOM 2062 C C . VAL A 1 283 ? -12.918 5.852 17.862 1.00 97.94 283 VAL A C 1
ATOM 2064 O O . VAL A 1 283 ? -13.520 5.307 18.790 1.00 97.94 283 VAL A O 1
ATOM 2067 N N . PRO A 1 284 ? -13.572 6.418 16.824 1.00 97.06 284 PRO A N 1
ATOM 2068 C CA . PRO A 1 284 ? -15.029 6.488 16.748 1.00 97.06 284 PRO A CA 1
ATOM 2069 C C . PRO A 1 284 ? -15.675 5.128 16.979 1.00 97.06 284 PRO A C 1
ATOM 2071 O O . PRO A 1 284 ? -15.231 4.121 16.425 1.00 97.06 284 PRO A O 1
ATOM 2074 N N . GLU A 1 285 ? -16.737 5.079 17.780 1.00 95.38 285 GLU A N 1
ATOM 2075 C CA . GLU A 1 285 ? -17.411 3.817 18.081 1.00 95.38 285 GLU A CA 1
ATOM 2076 C C . GLU A 1 285 ? -17.945 3.137 16.808 1.00 95.38 285 GLU A C 1
ATOM 2078 O O . GLU A 1 285 ? -17.794 1.933 16.600 1.00 95.38 285 GLU A O 1
ATOM 2083 N N . ASP A 1 286 ? -18.504 3.897 15.885 1.00 96.25 286 ASP A N 1
ATOM 2084 C CA . ASP A 1 286 ? -19.078 3.338 14.665 1.00 96.25 286 ASP A CA 1
ATOM 2085 C C . ASP A 1 286 ? -18.050 2.908 13.602 1.00 96.25 286 ASP A C 1
ATOM 2087 O O . ASP A 1 286 ? -18.454 2.451 12.534 1.00 96.25 286 ASP A O 1
ATOM 2091 N N . ALA A 1 287 ? -16.743 2.992 13.882 1.00 98.00 287 ALA A N 1
ATOM 2092 C CA . ALA A 1 287 ? -15.725 2.421 13.006 1.00 98.00 287 ALA A CA 1
ATOM 2093 C C . ALA A 1 287 ? -15.849 0.889 12.945 1.00 98.00 287 ALA A C 1
ATOM 2095 O O . ALA A 1 287 ? -15.845 0.222 13.986 1.00 98.00 287 ALA A O 1
ATOM 2096 N N . ASP A 1 288 ? -15.924 0.330 11.738 1.00 97.50 288 ASP A N 1
ATOM 2097 C CA . ASP A 1 288 ? -16.031 -1.116 11.487 1.00 97.50 288 ASP A CA 1
ATOM 2098 C C . ASP A 1 288 ? -14.722 -1.747 10.983 1.00 97.50 288 ASP A C 1
ATOM 2100 O O . ASP A 1 288 ? -14.560 -2.967 11.023 1.00 97.50 288 ASP A O 1
ATOM 2104 N N . LEU A 1 289 ? -13.740 -0.921 10.624 1.00 98.62 289 LEU A N 1
ATOM 2105 C CA . LEU A 1 289 ? -12.348 -1.303 10.415 1.00 98.62 289 LEU A CA 1
ATOM 2106 C C . LEU A 1 289 ? -11.441 -0.300 11.129 1.00 98.62 289 LEU A C 1
ATOM 2108 O O . LEU A 1 289 ? -11.639 0.906 11.001 1.00 98.62 289 LEU A O 1
ATOM 2112 N N . VAL A 1 290 ? -10.424 -0.787 11.836 1.00 98.69 290 VAL A N 1
ATOM 2113 C CA . VAL A 1 290 ? -9.358 0.049 12.403 1.00 98.69 290 VAL A CA 1
ATOM 2114 C C . VAL A 1 290 ? -8.008 -0.514 11.983 1.00 98.69 290 VAL A C 1
ATOM 2116 O O . VAL A 1 290 ? -7.767 -1.704 12.182 1.00 98.69 290 VAL A O 1
ATOM 2119 N N . VAL A 1 291 ? -7.135 0.326 11.421 1.00 98.56 291 VAL A N 1
ATOM 2120 C CA . VAL A 1 291 ? -5.762 -0.054 11.056 1.00 98.56 291 VAL A CA 1
ATOM 2121 C C . VAL A 1 291 ? -4.746 0.714 11.895 1.00 98.56 291 VAL A C 1
ATOM 2123 O O . VAL A 1 291 ? -4.791 1.947 11.965 1.00 98.56 291 VAL A O 1
ATOM 2126 N N . VAL A 1 292 ? -3.810 -0.015 12.501 1.00 98.25 292 VAL A N 1
ATOM 2127 C CA . VAL A 1 292 ? -2.738 0.524 13.345 1.00 98.25 292 VAL A CA 1
ATOM 2128 C C . VAL A 1 292 ? -1.429 -0.228 13.091 1.00 98.25 292 VAL A C 1
ATOM 2130 O O . VAL A 1 292 ? -1.391 -1.451 13.177 1.00 98.25 292 VAL A O 1
ATOM 2133 N N . GLY A 1 293 ? -0.351 0.488 12.782 1.00 97.50 293 GLY A N 1
ATOM 2134 C CA . GLY A 1 293 ? 1.004 -0.068 12.807 1.00 97.50 293 GLY A CA 1
ATOM 2135 C C . GLY A 1 293 ? 1.492 -0.259 14.237 1.00 97.50 293 GLY A C 1
ATOM 2136 O O . GLY A 1 293 ? 1.203 0.567 15.098 1.00 97.50 293 GLY A O 1
ATOM 2137 N N . ASN A 1 294 ? 2.201 -1.348 14.519 1.00 97.56 294 ASN A N 1
ATOM 2138 C CA . ASN A 1 294 ? 2.725 -1.614 15.852 1.00 97.56 294 ASN A CA 1
ATOM 2139 C C . ASN A 1 294 ? 4.017 -2.462 15.811 1.00 97.56 294 ASN A C 1
ATOM 2141 O O . ASN A 1 294 ? 3.919 -3.668 15.597 1.00 97.56 294 ASN A O 1
ATOM 2145 N N . PRO A 1 295 ? 5.206 -1.882 16.077 1.00 96.69 295 PRO A N 1
ATOM 2146 C CA . PRO A 1 295 ? 5.456 -0.467 16.354 1.00 96.69 295 PRO A CA 1
ATOM 2147 C C . PRO A 1 295 ? 5.066 0.463 15.197 1.00 96.69 295 PRO A C 1
ATOM 2149 O O . PRO A 1 295 ? 5.229 0.137 14.023 1.00 96.69 295 PRO A O 1
ATOM 2152 N N . THR A 1 296 ? 4.574 1.655 15.525 1.00 95.12 296 THR A N 1
ATOM 2153 C CA . THR A 1 296 ? 4.126 2.637 14.530 1.00 95.12 296 THR A CA 1
ATOM 2154 C C . THR A 1 296 ? 5.313 3.249 13.775 1.00 95.12 296 THR A C 1
ATOM 2156 O O . THR A 1 296 ? 6.162 3.895 14.377 1.00 95.12 296 THR A O 1
ATOM 2159 N N . ASN A 1 297 ? 5.370 3.135 12.447 1.00 92.44 297 ASN A N 1
ATOM 2160 C CA . ASN A 1 297 ? 6.310 3.888 11.597 1.00 92.44 297 ASN A CA 1
ATOM 2161 C C . ASN A 1 297 ? 5.665 5.223 11.173 1.00 92.44 297 ASN A C 1
ATOM 2163 O O . ASN A 1 297 ? 4.640 5.146 10.506 1.00 92.44 297 ASN A O 1
ATOM 2167 N N . PRO A 1 298 ? 6.194 6.423 11.494 1.00 92.19 298 PRO A N 1
ATOM 2168 C CA . PRO A 1 298 ? 7.593 6.699 11.853 1.00 92.19 298 PRO A CA 1
ATOM 2169 C C . PRO A 1 298 ? 7.879 6.912 13.344 1.00 92.19 298 PRO A C 1
ATOM 2171 O O . PRO A 1 298 ? 9.029 7.119 13.721 1.00 92.19 298 PRO A O 1
ATOM 2174 N N . THR A 1 299 ? 6.872 6.893 14.215 1.00 95.38 299 THR A N 1
ATOM 2175 C CA . THR A 1 299 ? 7.032 7.318 15.621 1.00 95.38 299 THR A CA 1
ATOM 2176 C C . THR A 1 299 ? 7.795 6.315 16.490 1.00 95.38 299 THR A C 1
ATOM 2178 O O . THR A 1 299 ? 8.230 6.658 17.586 1.00 95.38 299 THR A O 1
ATOM 2181 N N . SER A 1 300 ? 7.965 5.082 16.009 1.00 95.38 300 SER A N 1
ATOM 2182 C CA . SER A 1 300 ? 8.529 3.925 16.716 1.00 95.38 300 SER A CA 1
ATOM 2183 C C . SER A 1 300 ? 7.792 3.556 18.010 1.00 95.38 300 SER A C 1
ATOM 2185 O O . SER A 1 300 ? 8.321 2.823 18.846 1.00 95.38 300 SER A O 1
ATOM 2187 N N . VAL A 1 301 ? 6.566 4.055 18.202 1.00 97.12 301 VAL A N 1
ATOM 2188 C CA . VAL A 1 301 ? 5.777 3.760 19.400 1.00 97.12 301 VAL A CA 1
ATOM 2189 C C . VAL A 1 301 ? 5.251 2.333 19.323 1.00 97.12 301 VAL A C 1
ATOM 2191 O O . VAL A 1 301 ? 4.512 1.987 18.407 1.00 97.12 301 VAL A O 1
ATOM 2194 N N . LEU A 1 302 ? 5.605 1.525 20.322 1.00 97.94 302 LEU A N 1
ATOM 2195 C CA . LEU A 1 302 ? 4.995 0.224 20.576 1.00 97.94 302 LEU A CA 1
ATOM 2196 C C . LEU A 1 302 ? 3.803 0.407 21.523 1.00 97.94 302 LEU A C 1
ATOM 2198 O O . LEU A 1 302 ? 3.971 0.669 22.719 1.00 97.94 302 LEU A O 1
ATOM 2202 N N . HIS A 1 303 ? 2.593 0.274 20.992 1.00 97.56 303 HIS A N 1
ATOM 2203 C CA . HIS A 1 303 ? 1.363 0.270 21.771 1.00 97.56 303 HIS A CA 1
ATOM 2204 C C . HIS A 1 303 ? 1.223 -1.069 22.521 1.00 97.56 303 HIS A C 1
ATOM 2206 O O . HIS A 1 303 ? 1.374 -2.133 21.911 1.00 97.56 303 HIS A O 1
ATOM 2212 N N . PRO A 1 304 ? 0.924 -1.060 23.836 1.00 97.69 304 PRO A N 1
ATOM 2213 C CA . PRO A 1 304 ? 0.694 -2.292 24.585 1.00 97.69 304 PRO A CA 1
ATOM 2214 C C . PRO A 1 304 ? -0.479 -3.098 24.016 1.00 97.69 304 PRO A C 1
ATOM 2216 O O . PRO A 1 304 ? -1.507 -2.522 23.660 1.00 97.69 304 PRO A O 1
ATOM 2219 N N . ALA A 1 305 ? -0.375 -4.430 24.018 1.00 97.19 305 ALA A N 1
ATOM 2220 C CA . ALA A 1 305 ? -1.426 -5.312 23.497 1.00 97.19 305 ALA A CA 1
ATOM 2221 C C . ALA A 1 305 ? -2.804 -5.022 24.119 1.00 97.19 305 ALA A C 1
ATOM 2223 O O . ALA A 1 305 ? -3.772 -4.840 23.391 1.00 97.19 305 ALA A O 1
ATOM 2224 N N . GLY A 1 306 ? -2.875 -4.837 25.443 1.00 97.81 306 GLY A N 1
ATOM 2225 C CA . GLY A 1 306 ? -4.131 -4.518 26.136 1.00 97.81 306 GLY A CA 1
ATOM 2226 C C . GLY A 1 306 ? -4.762 -3.171 25.749 1.00 97.81 306 GLY A C 1
ATOM 2227 O O . GLY A 1 306 ? -5.941 -2.956 26.010 1.00 97.81 306 GLY A O 1
ATOM 2228 N N . VAL A 1 307 ? -4.011 -2.256 25.125 1.00 97.44 307 VAL A N 1
ATOM 2229 C CA . VAL A 1 307 ? -4.560 -1.025 24.527 1.00 97.44 307 VAL A CA 1
ATOM 2230 C C . VAL A 1 307 ? -5.198 -1.346 23.175 1.00 97.44 307 VAL A C 1
ATOM 2232 O O . VAL A 1 307 ? -6.322 -0.930 22.915 1.00 97.44 307 VAL A O 1
ATOM 2235 N N . LEU A 1 308 ? -4.519 -2.130 22.333 1.00 97.94 308 LEU A N 1
ATOM 2236 C CA . LEU A 1 308 ? -5.036 -2.525 21.019 1.00 97.94 308 LEU A CA 1
ATOM 2237 C C . LEU A 1 308 ? -6.243 -3.466 21.125 1.00 97.94 308 LEU A C 1
ATOM 2239 O O . LEU A 1 308 ? -7.202 -3.320 20.374 1.00 97.94 308 LEU A O 1
ATOM 2243 N N . GLU A 1 309 ? -6.247 -4.383 22.091 1.00 97.19 309 GLU A N 1
ATOM 2244 C CA . GLU A 1 309 ? -7.355 -5.313 22.341 1.00 97.19 309 GLU A CA 1
ATOM 2245 C C . GLU A 1 309 ? -8.674 -4.593 22.652 1.00 97.19 309 GLU A C 1
ATOM 2247 O O . GLU A 1 309 ? -9.732 -5.082 22.269 1.00 97.19 309 GLU A O 1
ATOM 2252 N N . GLN A 1 310 ? -8.635 -3.399 23.255 1.00 96.75 310 GLN A N 1
ATOM 2253 C CA . GLN A 1 310 ? -9.839 -2.586 23.495 1.00 96.75 310 GLN A CA 1
ATOM 2254 C C . GLN A 1 310 ? -10.511 -2.123 22.196 1.00 96.75 310 GLN A C 1
ATOM 2256 O O . GLN A 1 310 ? -11.702 -1.809 22.184 1.00 96.75 310 GLN A O 1
ATOM 2261 N N . LEU A 1 311 ? -9.766 -2.096 21.089 1.00 97.25 311 LEU A N 1
ATOM 2262 C CA . LEU A 1 311 ? -10.306 -1.801 19.769 1.00 97.25 311 LEU A CA 1
ATOM 2263 C C . LEU A 1 311 ? -10.971 -3.026 19.141 1.00 97.25 311 LEU A C 1
ATOM 2265 O O . LEU A 1 311 ? -11.771 -2.850 18.230 1.00 97.25 311 LEU A O 1
ATOM 2269 N N . ALA A 1 312 ? -10.674 -4.248 19.587 1.00 94.06 312 ALA A N 1
ATOM 2270 C CA . ALA A 1 312 ? -11.277 -5.460 19.049 1.00 94.06 312 ALA A CA 1
ATOM 2271 C C . ALA A 1 312 ? -12.657 -5.696 19.683 1.00 94.06 312 ALA A C 1
ATOM 2273 O O . ALA A 1 312 ? -12.784 -5.958 20.877 1.00 94.06 312 ALA A O 1
ATOM 2274 N N . ARG A 1 313 ? -13.720 -5.617 18.876 1.00 93.38 313 ARG A N 1
ATOM 2275 C CA . ARG A 1 313 ? -15.100 -5.802 19.347 1.00 93.38 313 ARG A CA 1
ATOM 2276 C C . ARG A 1 313 ? -16.013 -6.366 18.260 1.00 93.38 313 ARG A C 1
ATOM 2278 O O . ARG A 1 313 ? -15.680 -6.250 17.080 1.00 93.38 313 ARG A O 1
ATOM 2285 N N . PRO A 1 314 ? -17.168 -6.962 18.617 1.00 94.25 314 PRO A N 1
ATOM 2286 C CA . PRO A 1 314 ? -18.113 -7.474 17.630 1.00 94.25 314 PRO A CA 1
ATOM 2287 C C . PRO A 1 314 ? -18.470 -6.419 16.577 1.00 94.25 314 PRO A C 1
ATOM 2289 O O . PRO A 1 314 ? -18.790 -5.282 16.912 1.00 94.25 314 PRO A O 1
ATOM 2292 N N . GLY A 1 315 ? -18.404 -6.805 15.302 1.00 93.62 315 GLY A N 1
ATOM 2293 C CA . GLY A 1 315 ? -18.695 -5.913 14.176 1.00 93.62 315 GLY A CA 1
ATOM 2294 C C . GLY A 1 315 ? -17.547 -4.994 13.749 1.00 93.62 315 GLY A C 1
ATOM 2295 O O . GLY A 1 315 ? -17.722 -4.265 12.780 1.00 93.62 315 GLY A O 1
ATOM 2296 N N . ARG A 1 316 ? -16.383 -5.044 14.413 1.00 97.12 316 ARG A N 1
ATOM 2297 C CA . ARG A 1 316 ? -15.177 -4.314 14.010 1.00 97.12 316 ARG A CA 1
ATOM 2298 C C . ARG A 1 316 ? -14.034 -5.272 13.701 1.00 97.12 316 ARG A C 1
ATOM 2300 O O . ARG A 1 316 ? -13.692 -6.128 14.515 1.00 97.12 316 ARG A O 1
ATOM 2307 N N . THR A 1 317 ? -13.393 -5.076 12.557 1.00 97.44 317 THR A N 1
ATOM 2308 C CA . THR A 1 317 ? -12.111 -5.704 12.244 1.00 97.44 317 THR A CA 1
ATOM 2309 C C . THR A 1 317 ? -10.974 -4.792 12.697 1.00 97.44 317 THR A C 1
ATOM 2311 O O . THR A 1 317 ? -10.904 -3.631 12.302 1.00 97.44 317 THR A O 1
ATOM 2314 N N . LEU A 1 318 ? -10.072 -5.319 13.523 1.00 98.25 318 LEU A N 1
ATOM 2315 C CA . LEU A 1 318 ? -8.818 -4.659 13.877 1.00 98.25 318 LEU A CA 1
ATOM 2316 C C . LEU A 1 318 ? -7.690 -5.258 13.032 1.00 98.25 318 LEU A C 1
ATOM 2318 O O . LEU A 1 318 ? -7.499 -6.474 13.037 1.00 98.25 318 LEU A O 1
ATOM 2322 N N . VAL A 1 319 ? -6.954 -4.408 12.321 1.00 98.12 319 VAL A N 1
ATOM 2323 C CA . VAL A 1 319 ? -5.757 -4.770 11.557 1.00 98.12 319 VAL A CA 1
ATOM 2324 C C . VAL A 1 319 ? -4.554 -4.151 12.253 1.00 98.12 319 VAL A C 1
ATOM 2326 O O . VAL A 1 319 ? -4.479 -2.930 12.390 1.00 98.12 319 VAL A O 1
ATOM 2329 N N . VAL A 1 320 ? -3.627 -5.003 12.683 1.00 98.19 320 VAL A N 1
ATOM 2330 C CA . VAL A 1 320 ? -2.363 -4.590 13.296 1.00 98.19 320 VAL A CA 1
ATOM 2331 C C . VAL A 1 320 ? -1.239 -4.896 12.313 1.00 98.19 320 VAL A C 1
ATOM 2333 O O . VAL A 1 320 ? -1.059 -6.052 11.932 1.00 98.19 320 VAL A O 1
ATOM 2336 N N . ASP A 1 321 ? -0.527 -3.866 11.866 1.00 97.75 321 ASP A N 1
ATOM 2337 C CA . ASP A 1 321 ? 0.653 -4.015 11.013 1.00 97.75 321 ASP A CA 1
ATOM 2338 C C . ASP A 1 321 ? 1.910 -4.170 11.880 1.00 97.75 321 ASP A C 1
ATOM 2340 O O . ASP A 1 321 ? 2.434 -3.195 12.417 1.00 97.75 321 ASP A O 1
ATOM 2344 N N . GLU A 1 322 ? 2.371 -5.413 12.023 1.00 96.38 322 GLU A N 1
ATOM 2345 C CA . GLU A 1 322 ? 3.569 -5.797 12.785 1.00 96.38 322 GLU A CA 1
ATOM 2346 C C . GLU A 1 322 ? 4.814 -5.918 11.880 1.00 96.38 322 GLU A C 1
ATOM 2348 O O . GLU A 1 322 ? 5.594 -6.865 11.989 1.00 96.38 322 GLU A O 1
ATOM 2353 N N . ALA A 1 323 ? 4.994 -4.996 10.926 1.00 93.88 323 ALA A N 1
ATOM 2354 C CA . ALA A 1 323 ? 6.130 -5.026 9.999 1.00 93.88 323 ALA A CA 1
ATOM 2355 C C . ALA A 1 323 ? 7.517 -4.864 10.662 1.00 93.88 323 ALA A C 1
ATOM 2357 O O . ALA A 1 323 ? 8.518 -5.222 10.031 1.00 93.88 323 ALA A O 1
ATOM 2358 N N . PHE A 1 324 ? 7.587 -4.322 11.886 1.00 89.81 324 PHE A N 1
ATOM 2359 C CA . PHE A 1 324 ? 8.828 -3.994 12.606 1.00 89.81 324 PHE A CA 1
ATOM 2360 C C . PHE A 1 324 ? 9.035 -4.823 13.875 1.00 89.81 324 PHE A C 1
ATOM 2362 O O . PHE A 1 324 ? 8.084 -4.943 14.675 1.00 89.81 324 PHE A O 1
#